Protein AF-A0A182Y5R6-F1 (afdb_monomer)

Sequence (217 aa):
LKDVKHRPNLHISTRSWATEILFKEDNKEATGVRFTKNKRYHTVRARREVILSAGAFETPKLLMNSGIGPAADLKRHGIRVRQDLPVGQRVYEHGGLFGPIFIIRNGTPRERNLLSLEQVLTVDEILRFRNGTGPLTSNSIESLLYVKSPYAADPDPGMPDVEVMQSFTSMSFDSSIATRLAYRLPDSLVREYFDPLIGVLTGSNHHHRERALKLVK

Mean predicted aligned error: 9.71 Å

pLDDT: mean 84.84, std 15.94, range [30.36, 98.38]

Structure (mmCIF, N/CA/C/O backbone):
data_AF-A0A182Y5R6-F1
#
_entry.id   AF-A0A182Y5R6-F1
#
loop_
_atom_site.group_PDB
_atom_site.id
_atom_site.type_symbol
_atom_site.label_atom_id
_atom_site.label_alt_id
_atom_site.label_comp_id
_atom_site.label_asym_id
_atom_site.label_entity_id
_atom_site.label_seq_id
_atom_site.pdbx_PDB_ins_code
_atom_site.Cartn_x
_atom_site.Cartn_y
_atom_site.Cartn_z
_atom_site.occupancy
_atom_site.B_iso_or_equiv
_atom_site.auth_seq_id
_atom_site.auth_comp_id
_atom_site.auth_asym_id
_atom_site.auth_atom_id
_atom_site.pdbx_PDB_model_num
ATOM 1 N N . LEU A 1 1 ? 3.608 16.385 6.391 1.00 87.62 1 LEU A N 1
ATOM 2 C CA . LEU A 1 1 ? 3.684 16.410 7.880 1.00 87.62 1 LEU A CA 1
ATOM 3 C C . LEU A 1 1 ? 4.804 17.300 8.433 1.00 87.62 1 LEU A C 1
ATOM 5 O O . LEU A 1 1 ? 4.588 17.889 9.487 1.00 87.62 1 LEU A O 1
ATOM 9 N N . LYS A 1 2 ? 5.972 17.416 7.769 1.00 91.94 2 LYS A N 1
ATOM 10 C CA . LYS A 1 2 ? 7.124 18.222 8.236 1.00 91.94 2 LYS A CA 1
ATOM 11 C C . LYS A 1 2 ? 6.733 19.643 8.660 1.00 91.94 2 LYS A C 1
ATOM 13 O O . LYS A 1 2 ? 7.142 20.072 9.735 1.00 91.94 2 LYS A O 1
ATOM 18 N N . ASP A 1 3 ? 5.881 20.292 7.877 1.00 95.38 3 ASP A N 1
ATOM 19 C CA . ASP A 1 3 ? 5.533 21.702 8.080 1.00 95.38 3 ASP A CA 1
ATOM 20 C C . ASP A 1 3 ? 4.459 21.916 9.148 1.00 95.38 3 ASP A C 1
ATOM 22 O O . ASP A 1 3 ? 4.295 23.024 9.629 1.00 95.38 3 ASP A O 1
ATOM 26 N N . VAL A 1 4 ? 3.746 20.865 9.572 1.00 96.31 4 VAL A N 1
ATOM 27 C CA . VAL A 1 4 ? 2.621 20.964 10.526 1.00 96.31 4 VAL A CA 1
ATOM 28 C C . VAL A 1 4 ? 2.862 20.229 11.845 1.00 96.31 4 VAL A C 1
ATOM 30 O O . VAL A 1 4 ? 2.044 20.323 12.756 1.00 96.31 4 VAL A O 1
ATOM 33 N N . LYS A 1 5 ? 3.990 19.520 11.989 1.00 95.06 5 LYS A N 1
ATOM 34 C CA . LYS A 1 5 ? 4.315 18.706 13.179 1.00 95.06 5 LYS A CA 1
ATOM 35 C C . LYS A 1 5 ? 4.430 19.498 14.489 1.00 95.06 5 LYS A C 1
ATOM 37 O O . LYS A 1 5 ? 4.471 18.894 15.550 1.00 95.06 5 LYS A O 1
ATOM 42 N N . HIS A 1 6 ? 4.560 20.822 14.405 1.00 95.38 6 HIS A N 1
ATOM 43 C CA . HIS A 1 6 ? 4.722 21.719 15.550 1.00 95.38 6 HIS A CA 1
ATOM 44 C C . HIS A 1 6 ? 3.385 22.127 16.186 1.00 95.38 6 HIS A C 1
ATOM 46 O O . HIS A 1 6 ? 3.378 22.754 17.242 1.00 95.38 6 HIS A O 1
ATOM 52 N N . ARG A 1 7 ? 2.249 21.815 15.545 1.00 98.06 7 ARG A N 1
ATOM 53 C CA . ARG A 1 7 ? 0.928 22.164 16.070 1.00 98.06 7 ARG A CA 1
ATOM 54 C C . ARG A 1 7 ? 0.667 21.412 17.385 1.00 98.06 7 ARG A C 1
ATOM 56 O O . ARG A 1 7 ? 0.788 20.188 17.398 1.00 98.06 7 ARG A O 1
ATOM 63 N N . PRO A 1 8 ? 0.254 22.095 18.469 1.00 97.62 8 PRO A N 1
ATOM 64 C CA . PRO A 1 8 ? 0.134 21.482 19.797 1.00 97.62 8 PRO A CA 1
ATOM 65 C C . PRO A 1 8 ? -0.977 20.428 19.894 1.00 97.62 8 PRO A C 1
ATOM 67 O O . PRO A 1 8 ? -0.969 19.607 20.801 1.00 97.62 8 PRO A O 1
ATOM 70 N N . ASN A 1 9 ? -1.930 20.432 18.962 1.00 97.38 9 ASN A N 1
ATOM 71 C CA . ASN A 1 9 ? -3.017 19.458 18.877 1.00 97.38 9 ASN A CA 1
ATOM 72 C C . ASN A 1 9 ? -2.690 18.242 17.989 1.00 97.38 9 ASN A C 1
ATOM 74 O O . ASN A 1 9 ? -3.570 17.410 17.764 1.00 97.38 9 ASN A O 1
ATOM 78 N N . LEU A 1 10 ? -1.462 18.130 17.467 1.00 97.50 10 LEU A N 1
ATOM 79 C CA . LEU A 1 10 ? -1.018 17.012 16.638 1.00 97.50 10 LEU A CA 1
ATOM 80 C C . LEU A 1 10 ? 0.117 16.254 17.328 1.00 97.50 10 LEU A C 1
ATOM 82 O O . LEU A 1 10 ? 1.236 16.743 17.450 1.00 97.50 10 LEU A O 1
ATOM 86 N N . HIS A 1 11 ? -0.154 15.006 17.698 1.00 96.56 11 HIS A N 1
ATOM 87 C CA . HIS A 1 11 ? 0.847 14.110 18.267 1.00 96.56 11 HIS A CA 1
ATOM 88 C C . HIS A 1 11 ? 1.195 13.019 17.255 1.00 96.56 11 HIS A C 1
ATOM 90 O O . HIS A 1 11 ? 0.325 12.270 16.818 1.00 96.56 11 HIS A O 1
ATOM 96 N N . ILE A 1 12 ? 2.475 12.909 16.894 1.00 96.50 12 ILE A N 1
ATOM 97 C CA . ILE A 1 12 ? 2.972 11.891 15.961 1.00 96.50 12 ILE A CA 1
ATOM 98 C C . ILE A 1 12 ? 3.847 10.909 16.737 1.00 96.50 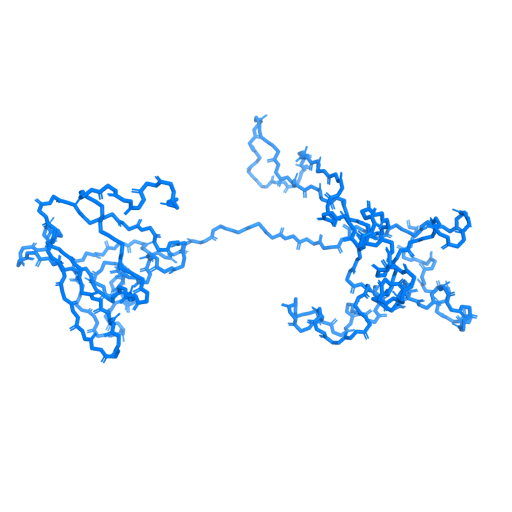12 ILE A C 1
ATOM 100 O O . ILE A 1 12 ? 4.926 11.268 17.208 1.00 96.50 12 ILE A O 1
ATOM 104 N N . SER A 1 13 ? 3.410 9.653 16.840 1.00 96.12 13 SER A N 1
ATOM 105 C CA . SER A 1 13 ? 4.215 8.580 17.431 1.00 96.12 13 SER A CA 1
ATOM 106 C C . SER A 1 13 ? 4.737 7.650 16.341 1.00 96.12 13 SER A C 1
ATOM 108 O O . SER A 1 13 ? 4.001 6.836 15.794 1.00 96.12 13 SER A O 1
ATOM 110 N N . THR A 1 14 ? 6.028 7.752 16.030 1.00 96.56 14 THR A N 1
ATOM 111 C CA . THR A 1 14 ? 6.699 6.838 15.096 1.00 96.56 14 THR A CA 1
ATOM 112 C C . THR A 1 14 ? 7.061 5.515 15.775 1.00 96.56 14 THR A C 1
ATOM 114 O O . THR A 1 14 ? 7.005 5.395 17.007 1.00 96.56 14 THR A O 1
ATOM 117 N N . ARG A 1 15 ? 7.415 4.499 14.969 1.00 97.00 15 ARG A N 1
ATOM 118 C CA . ARG A 1 15 ? 7.790 3.148 15.445 1.00 97.00 15 ARG A CA 1
ATOM 119 C C . ARG A 1 15 ? 6.745 2.560 16.405 1.00 97.00 15 ARG A C 1
ATOM 121 O O . ARG A 1 15 ? 7.081 1.970 17.428 1.00 97.00 15 ARG A O 1
ATOM 128 N N . SER A 1 16 ? 5.479 2.830 16.100 1.00 97.94 16 SER A N 1
ATOM 129 C CA . SER A 1 16 ? 4.314 2.479 16.905 1.00 97.94 16 SER A CA 1
ATOM 130 C C . SER A 1 16 ? 3.391 1.650 16.029 1.00 97.94 16 SER A C 1
ATOM 132 O O . SER A 1 16 ? 2.722 2.194 15.156 1.00 97.94 16 SER A O 1
ATOM 134 N N . TRP A 1 17 ? 3.425 0.334 16.200 1.00 97.75 17 TRP A N 1
ATOM 135 C CA . TRP A 1 17 ? 2.701 -0.591 15.335 1.00 97.75 17 TRP A CA 1
ATOM 136 C C . TRP A 1 17 ? 1.337 -0.908 15.937 1.00 97.75 17 TRP A C 1
ATOM 138 O O . TRP A 1 17 ? 1.275 -1.566 16.975 1.00 97.75 17 TRP A O 1
ATOM 148 N N . ALA A 1 18 ? 0.253 -0.433 15.325 1.00 98.12 18 ALA A N 1
ATOM 149 C CA . ALA A 1 18 ? -1.103 -0.744 15.772 1.00 98.12 18 ALA A CA 1
ATOM 150 C C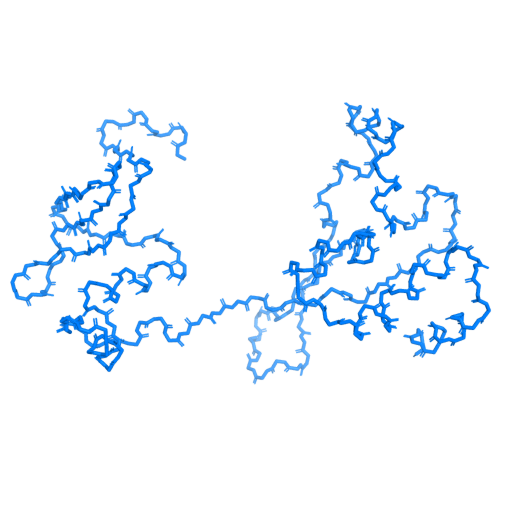 . ALA A 1 18 ? -1.380 -2.249 15.640 1.00 98.12 18 ALA A C 1
ATOM 152 O O . ALA A 1 18 ? -1.118 -2.843 14.596 1.00 98.12 18 ALA A O 1
ATOM 153 N N . THR A 1 19 ? -1.885 -2.872 16.704 1.00 97.38 19 THR A N 1
ATOM 154 C CA . THR A 1 19 ? -2.136 -4.321 16.749 1.00 97.38 19 THR A CA 1
ATOM 155 C C . THR A 1 19 ? -3.602 -4.676 16.948 1.00 97.38 19 THR A C 1
ATOM 157 O O . THR A 1 19 ? -4.001 -5.758 16.531 1.00 97.38 19 THR A O 1
ATOM 160 N N . GLU A 1 20 ? -4.398 -3.799 17.563 1.00 97.31 20 GLU A N 1
ATOM 161 C CA . GLU A 1 20 ? -5.829 -4.025 17.796 1.00 97.31 20 GLU A CA 1
ATOM 162 C C . GLU A 1 20 ? -6.578 -2.697 17.980 1.00 97.31 20 GLU A C 1
ATOM 164 O O . GLU A 1 20 ? -6.077 -1.772 18.625 1.00 97.31 20 GLU A O 1
ATOM 169 N N . ILE A 1 21 ? -7.800 -2.623 17.461 1.00 98.19 21 ILE A N 1
ATOM 170 C CA . ILE A 1 21 ? -8.783 -1.576 17.741 1.00 98.19 21 ILE A CA 1
ATOM 171 C C . ILE A 1 21 ? -9.591 -1.995 18.968 1.00 98.19 21 ILE A C 1
ATOM 173 O O . ILE A 1 21 ? -10.120 -3.103 19.045 1.00 98.19 21 ILE A O 1
ATOM 177 N N . LEU A 1 22 ? -9.698 -1.094 19.936 1.00 97.38 22 LEU A N 1
ATOM 178 C CA . LEU A 1 22 ? -10.414 -1.337 21.181 1.00 97.38 22 LEU A CA 1
ATOM 179 C C . LEU A 1 22 ? -11.870 -0.910 21.034 1.00 97.38 22 LEU A C 1
ATOM 181 O O . LEU A 1 22 ? -12.139 0.155 20.487 1.00 97.38 22 LEU A O 1
ATOM 185 N N . PHE A 1 23 ? -12.796 -1.681 21.597 1.00 97.00 23 PHE A N 1
ATOM 186 C CA . PHE A 1 23 ? -14.235 -1.417 21.528 1.00 97.00 23 PHE A CA 1
ATOM 187 C C . PHE A 1 23 ? -14.865 -1.365 22.920 1.00 97.00 23 PHE A C 1
ATOM 189 O O . PHE A 1 23 ? -14.313 -1.926 23.871 1.00 97.00 23 PHE A O 1
ATOM 196 N N . LYS A 1 24 ? -16.027 -0.712 23.031 1.00 94.19 24 LYS A N 1
ATOM 197 C CA . LYS A 1 24 ? -16.935 -0.903 24.172 1.00 94.19 24 LYS A CA 1
ATOM 198 C C . LYS A 1 24 ? -17.446 -2.348 24.219 1.00 94.19 24 LYS A C 1
ATOM 200 O O . LYS A 1 24 ? -17.331 -3.095 23.247 1.00 94.19 24 LYS A O 1
ATOM 205 N N . GLU A 1 25 ? -18.003 -2.745 25.360 1.00 88.94 25 GLU A N 1
ATOM 206 C CA . GLU A 1 25 ? -18.492 -4.114 25.586 1.00 88.94 25 GLU A CA 1
ATOM 207 C C . GLU A 1 25 ? -19.593 -4.533 24.603 1.00 88.94 25 GLU A C 1
ATOM 209 O O . GLU A 1 25 ? -19.657 -5.697 24.206 1.00 88.94 25 GLU A O 1
ATOM 214 N N . ASP A 1 26 ? -20.403 -3.574 24.151 1.00 89.81 26 ASP A N 1
ATOM 215 C CA . ASP A 1 26 ? -21.464 -3.768 23.159 1.00 89.81 26 ASP A CA 1
ATOM 216 C C . ASP A 1 26 ? -20.953 -3.919 21.712 1.00 89.81 26 ASP A C 1
ATOM 218 O O . ASP A 1 26 ? -21.748 -4.180 20.812 1.00 89.81 26 ASP A O 1
ATOM 222 N N . ASN A 1 27 ? -19.640 -3.782 21.483 1.00 86.44 27 ASN A N 1
ATOM 223 C CA . ASN A 1 27 ? -18.959 -3.816 20.182 1.00 86.44 27 ASN A CA 1
ATOM 224 C C . ASN A 1 27 ? -19.382 -2.738 19.174 1.00 86.44 27 ASN A C 1
ATOM 226 O O . ASN A 1 27 ? -18.962 -2.808 18.020 1.00 86.44 27 ASN A O 1
ATOM 230 N N . LYS A 1 28 ? -20.174 -1.737 19.570 1.00 86.81 28 LYS A N 1
ATOM 231 C CA . LYS A 1 28 ? -20.714 -0.744 18.624 1.00 86.81 28 LYS A CA 1
ATOM 232 C C . LYS A 1 28 ? -19.815 0.470 18.431 1.00 86.81 28 LYS A C 1
ATOM 234 O O . LYS A 1 28 ? -19.936 1.164 17.428 1.00 86.81 28 LYS A O 1
ATOM 239 N N . GLU A 1 29 ? -18.911 0.725 19.373 1.00 94.88 29 GLU A N 1
ATOM 240 C CA . GLU A 1 29 ? -18.097 1.939 19.387 1.00 94.88 29 GLU A CA 1
ATOM 241 C C . GLU A 1 29 ? -16.616 1.622 19.600 1.00 94.88 29 GLU A C 1
ATOM 243 O O . GLU A 1 29 ? -16.237 0.980 20.587 1.00 94.88 29 GLU A O 1
ATOM 248 N N . ALA A 1 30 ? -15.771 2.102 18.684 1.00 97.12 30 ALA A N 1
ATOM 249 C CA . ALA A 1 30 ? -14.323 2.064 18.836 1.00 97.12 30 ALA A CA 1
ATOM 250 C C . ALA A 1 30 ? -13.875 3.119 19.860 1.00 97.12 30 ALA A C 1
ATOM 252 O O . ALA A 1 30 ? -14.189 4.298 19.743 1.00 97.12 30 ALA A O 1
ATOM 253 N N . THR A 1 31 ? -13.099 2.705 20.858 1.00 97.75 31 THR A N 1
ATOM 254 C CA . THR A 1 31 ? -12.676 3.547 21.992 1.00 97.75 31 THR A CA 1
ATOM 255 C C . THR A 1 31 ? -11.188 3.864 21.992 1.00 97.75 31 THR A C 1
ATOM 257 O O . THR A 1 31 ? -10.708 4.591 22.864 1.00 97.75 31 THR A O 1
ATOM 260 N N . GLY A 1 32 ? -10.423 3.308 21.055 1.00 98.12 32 GLY A N 1
ATOM 261 C CA . GLY A 1 32 ? -8.982 3.492 21.011 1.00 98.12 32 GLY A CA 1
ATOM 262 C C . GLY A 1 32 ? -8.257 2.424 20.214 1.00 98.12 32 GLY A C 1
ATOM 263 O O . GLY A 1 32 ? -8.864 1.617 19.515 1.00 98.12 32 GLY A O 1
ATOM 264 N N . VAL A 1 33 ? -6.936 2.421 20.349 1.00 98.38 33 VAL A N 1
ATOM 265 C CA . VAL A 1 33 ? -6.040 1.491 19.662 1.00 98.38 33 VAL A CA 1
ATOM 266 C C . VAL A 1 33 ? -4.981 1.005 20.641 1.00 98.38 33 VAL A C 1
ATOM 268 O O . VAL A 1 33 ? -4.394 1.791 21.393 1.00 98.38 33 VAL A O 1
ATOM 271 N N . ARG A 1 34 ? -4.712 -0.297 20.605 1.00 98.25 34 ARG A N 1
ATOM 272 C CA . ARG A 1 34 ? -3.529 -0.907 21.203 1.00 98.25 34 ARG A CA 1
ATOM 273 C C . ARG A 1 34 ? -2.430 -0.985 20.150 1.00 98.25 34 ARG A C 1
ATOM 275 O O . ARG A 1 34 ? -2.675 -1.381 19.011 1.00 98.25 34 ARG A O 1
ATOM 282 N N . PHE A 1 35 ? -1.217 -0.604 20.523 1.00 98.25 35 PHE A N 1
ATOM 283 C CA . PHE A 1 35 ? -0.057 -0.622 19.639 1.00 98.25 35 PHE A CA 1
ATOM 284 C C . PHE A 1 35 ? 1.189 -1.108 20.372 1.00 98.25 35 PHE A C 1
ATOM 286 O O . PHE A 1 35 ? 1.275 -1.032 21.597 1.00 98.25 35 PHE A O 1
ATOM 293 N N . THR A 1 36 ? 2.180 -1.591 19.629 1.00 98.12 36 THR A N 1
ATOM 294 C CA . THR A 1 36 ? 3.490 -1.938 20.180 1.00 98.12 36 THR A CA 1
ATOM 295 C C . THR A 1 36 ? 4.502 -0.835 19.912 1.00 98.12 36 THR A C 1
ATOM 297 O O . THR A 1 36 ? 4.562 -0.267 18.821 1.00 98.12 36 THR A O 1
ATOM 300 N N . LYS A 1 37 ? 5.314 -0.522 20.922 1.00 97.81 37 LYS A N 1
ATOM 301 C CA . LYS A 1 37 ? 6.453 0.394 20.823 1.00 97.81 37 LYS A CA 1
ATOM 302 C C . LYS A 1 37 ? 7.534 -0.066 21.784 1.00 97.81 37 LYS A C 1
ATOM 304 O O . LYS A 1 37 ? 7.252 -0.338 22.951 1.00 97.81 37 LYS A O 1
ATOM 309 N N . ASN A 1 38 ? 8.767 -0.175 21.290 1.00 96.19 38 ASN A N 1
ATOM 310 C CA . ASN A 1 38 ? 9.903 -0.709 22.050 1.00 96.19 38 ASN A CA 1
ATOM 311 C C . ASN A 1 38 ? 9.598 -2.088 22.669 1.00 96.19 38 ASN A C 1
ATOM 313 O O . ASN A 1 38 ? 9.873 -2.322 23.843 1.00 96.19 38 ASN A O 1
ATOM 317 N N . LYS A 1 39 ? 8.981 -2.983 21.879 1.00 95.00 39 LYS A N 1
ATOM 318 C CA . LYS A 1 39 ? 8.578 -4.346 22.283 1.00 95.00 39 LYS A CA 1
ATOM 319 C C . LYS A 1 39 ? 7.592 -4.411 23.464 1.00 95.00 39 LYS A C 1
ATOM 321 O O . LYS A 1 39 ? 7.436 -5.463 24.072 1.00 95.00 39 LYS A O 1
ATOM 326 N N . ARG A 1 40 ? 6.916 -3.306 23.793 1.00 97.44 40 ARG A N 1
ATOM 327 C CA . ARG A 1 40 ? 5.876 -3.242 24.830 1.00 97.44 40 ARG A CA 1
ATOM 328 C C . ARG A 1 40 ? 4.553 -2.807 24.222 1.00 97.44 40 ARG A C 1
ATOM 330 O O . ARG A 1 40 ? 4.550 -2.019 23.276 1.00 97.44 40 ARG A O 1
ATOM 337 N N . TYR A 1 41 ? 3.454 -3.307 24.774 1.00 97.94 41 TYR A N 1
ATOM 338 C CA . TYR A 1 41 ? 2.113 -2.861 24.413 1.00 97.94 41 TYR A CA 1
ATOM 339 C C . TYR A 1 41 ? 1.770 -1.551 25.116 1.00 97.94 41 TYR A C 1
ATOM 341 O O . TYR A 1 41 ? 2.051 -1.372 26.299 1.00 97.94 41 TYR A O 1
ATOM 349 N N . HIS A 1 42 ? 1.130 -0.661 24.371 1.00 98.19 42 HIS A N 1
ATOM 350 C CA . HIS A 1 42 ? 0.607 0.621 24.819 1.00 98.19 42 HIS A CA 1
ATOM 351 C C . HIS A 1 42 ? -0.815 0.775 24.301 1.00 98.19 42 HIS A C 1
ATOM 353 O O . HIS A 1 42 ? -1.181 0.190 23.281 1.00 98.19 42 HIS A O 1
ATOM 359 N N . THR A 1 43 ? -1.599 1.599 24.982 1.00 98.12 43 THR A N 1
ATOM 360 C CA . THR A 1 43 ? -2.983 1.884 24.608 1.00 98.12 43 THR A CA 1
ATOM 361 C C . THR A 1 43 ? -3.184 3.384 24.525 1.00 98.12 43 THR A C 1
ATOM 363 O O . THR A 1 43 ? -2.796 4.113 25.435 1.00 98.12 43 THR A O 1
ATOM 366 N N . VAL A 1 44 ? -3.836 3.839 23.458 1.00 97.88 44 VAL A N 1
ATOM 367 C CA . VAL A 1 44 ? -4.350 5.205 23.340 1.00 97.88 44 VAL A CA 1
ATOM 368 C C . VAL A 1 44 ? -5.866 5.155 23.210 1.00 97.88 44 VAL A C 1
ATOM 370 O O . VAL A 1 44 ? -6.400 4.323 22.478 1.00 97.88 44 VAL A O 1
ATOM 373 N N . ARG A 1 45 ? -6.569 6.025 23.939 1.00 98.06 45 ARG A N 1
ATOM 374 C CA . ARG A 1 45 ? -8.028 6.157 23.856 1.00 98.06 45 ARG A CA 1
ATOM 375 C C . ARG A 1 45 ? -8.402 7.266 22.880 1.00 98.06 45 ARG A C 1
ATOM 377 O O . ARG A 1 45 ? -7.773 8.322 22.867 1.00 98.06 45 ARG A O 1
ATOM 384 N N . ALA A 1 46 ? -9.440 7.026 22.092 1.00 97.69 46 ALA A N 1
ATOM 385 C CA . ALA A 1 46 ? -10.035 8.003 21.195 1.00 97.69 46 ALA A CA 1
ATOM 386 C C . ALA A 1 46 ? -11.334 8.530 21.815 1.00 97.69 46 ALA A C 1
ATOM 388 O O . ALA A 1 46 ? -12.155 7.754 22.291 1.00 97.69 46 ALA A O 1
ATOM 389 N N . ARG A 1 47 ? -11.521 9.856 21.816 1.00 96.25 47 ARG A N 1
ATOM 390 C CA . ARG A 1 47 ? -12.758 10.489 22.316 1.00 96.25 47 ARG A CA 1
ATOM 391 C C . ARG A 1 47 ? -13.881 10.540 21.281 1.00 96.25 47 ARG A C 1
ATOM 393 O O . ARG A 1 47 ? -15.000 10.880 21.640 1.00 96.25 47 ARG A O 1
ATOM 400 N N . ARG A 1 48 ? -13.551 10.342 20.005 1.00 96.56 48 ARG A N 1
ATOM 401 C CA . ARG A 1 48 ? -14.476 10.482 18.877 1.00 96.56 48 ARG A CA 1
ATOM 402 C C . ARG A 1 48 ? -14.357 9.268 17.973 1.00 96.56 48 ARG A C 1
ATOM 404 O O . ARG A 1 48 ? -15.198 8.388 18.032 1.00 96.56 48 ARG A O 1
ATOM 411 N N . GLU A 1 49 ? -13.280 9.202 17.199 1.00 97.38 49 GLU A N 1
ATOM 412 C CA . GLU A 1 49 ? -13.148 8.222 16.126 1.00 97.38 49 GLU A CA 1
ATOM 413 C C . GLU A 1 49 ? -11.743 7.626 16.073 1.00 97.38 49 GLU A C 1
ATOM 415 O O . GLU A 1 49 ? -10.759 8.241 16.497 1.00 97.38 49 GLU A O 1
ATOM 420 N N . VAL A 1 50 ? -11.666 6.422 15.510 1.00 98.00 50 VAL A N 1
ATOM 421 C CA . VAL A 1 50 ? -10.426 5.766 15.098 1.00 98.00 50 VAL A CA 1
ATOM 422 C C . VAL A 1 50 ? -10.440 5.698 13.575 1.00 98.00 50 VAL A C 1
ATOM 424 O O . VAL A 1 50 ? -11.239 4.968 12.996 1.00 98.00 50 VAL A O 1
ATOM 427 N N . ILE A 1 51 ? -9.554 6.455 12.930 1.00 98.06 51 ILE A N 1
ATOM 428 C CA . ILE A 1 51 ? -9.437 6.495 11.469 1.00 98.06 51 ILE A CA 1
ATOM 429 C C . ILE A 1 51 ? -8.318 5.544 11.049 1.00 98.06 51 ILE A C 1
ATOM 431 O O . ILE A 1 51 ? -7.169 5.702 11.467 1.00 98.06 51 ILE A O 1
ATOM 435 N N . LEU A 1 52 ? -8.650 4.546 10.230 1.00 98.06 52 LEU A N 1
ATOM 436 C CA . LEU A 1 52 ? -7.672 3.591 9.718 1.00 98.06 52 LEU A CA 1
ATOM 437 C C . LEU A 1 52 ? -7.054 4.110 8.423 1.00 98.06 52 LEU A C 1
ATOM 439 O O . LEU A 1 52 ? -7.743 4.416 7.454 1.00 98.06 52 LEU A O 1
ATOM 443 N N . SER A 1 53 ? -5.728 4.185 8.402 1.00 97.88 53 SER A N 1
ATOM 444 C CA . SER A 1 53 ? -4.953 4.620 7.234 1.00 97.88 53 SER A CA 1
ATOM 445 C C . SER A 1 53 ? -3.667 3.804 7.108 1.00 97.88 53 SER A C 1
ATOM 447 O O . SER A 1 53 ? -2.603 4.339 6.818 1.00 97.88 53 SER A O 1
ATOM 449 N N . ALA A 1 54 ? -3.752 2.498 7.380 1.00 97.12 54 ALA A N 1
ATOM 450 C CA . ALA A 1 54 ? -2.601 1.597 7.353 1.00 97.12 54 ALA A CA 1
ATOM 451 C C . ALA A 1 54 ? -2.263 1.088 5.933 1.00 97.12 54 ALA A C 1
ATOM 453 O O . ALA A 1 54 ? -1.251 0.423 5.743 1.00 97.12 54 ALA A O 1
ATOM 454 N N . GLY A 1 55 ? -3.075 1.429 4.927 1.00 96.56 55 GLY A N 1
ATOM 455 C CA . GLY A 1 55 ? -2.925 0.975 3.541 1.00 96.56 55 GLY A CA 1
ATOM 456 C C . GLY A 1 55 ? -3.760 -0.269 3.221 1.00 96.56 55 GLY A C 1
ATOM 457 O O . GLY A 1 55 ? -4.394 -0.850 4.104 1.00 96.56 55 GLY A O 1
ATOM 458 N N . ALA A 1 56 ? -3.771 -0.668 1.944 1.00 95.94 56 ALA A N 1
ATOM 459 C CA . ALA A 1 56 ? -4.666 -1.702 1.412 1.00 95.94 56 ALA A CA 1
ATOM 460 C C . ALA A 1 56 ? -4.472 -3.094 2.044 1.00 95.94 56 ALA A C 1
ATOM 462 O O . ALA A 1 56 ? -5.433 -3.847 2.152 1.00 95.94 56 ALA A O 1
ATOM 463 N N . PHE A 1 57 ? -3.263 -3.416 2.514 1.00 94.81 57 PHE A N 1
ATOM 464 C CA . PHE A 1 57 ? -2.957 -4.711 3.137 1.00 94.81 57 PHE A CA 1
ATOM 465 C C . PHE A 1 57 ? -3.079 -4.697 4.665 1.00 94.81 57 PHE A C 1
ATOM 467 O O . PHE A 1 57 ? -3.607 -5.627 5.273 1.00 94.81 57 PHE A O 1
ATOM 474 N N . GLU A 1 58 ? -2.610 -3.633 5.314 1.00 97.06 58 GLU A N 1
ATOM 475 C CA . GLU A 1 58 ? -2.525 -3.591 6.776 1.00 97.06 58 GLU A CA 1
ATOM 476 C C . GLU A 1 58 ? -3.844 -3.176 7.439 1.00 97.06 58 GLU A C 1
ATOM 478 O O . GLU A 1 58 ? -4.152 -3.660 8.528 1.00 97.06 58 GLU A O 1
ATOM 483 N N . THR A 1 59 ? -4.663 -2.341 6.788 1.00 98.25 59 THR A N 1
ATOM 484 C CA . THR A 1 59 ? -6.000 -1.983 7.290 1.00 98.25 59 THR A CA 1
ATOM 485 C C . THR A 1 59 ? -6.911 -3.208 7.457 1.00 98.25 59 THR A C 1
ATOM 487 O O . THR A 1 59 ? -7.420 -3.395 8.567 1.00 98.25 59 THR A O 1
ATOM 490 N N . PRO A 1 60 ? -7.122 -4.075 6.439 1.00 97.56 60 PRO A N 1
ATOM 491 C CA . PRO A 1 60 ? -7.960 -5.259 6.618 1.00 97.56 60 PRO A CA 1
ATOM 492 C C . PRO A 1 60 ? -7.374 -6.230 7.646 1.00 97.56 60 PRO A C 1
ATOM 494 O O . PRO A 1 60 ? -8.124 -6.795 8.437 1.00 97.56 60 PRO A O 1
ATOM 497 N N . LYS A 1 61 ? -6.043 -6.370 7.719 1.00 97.19 61 LYS A N 1
ATOM 498 C CA . LYS A 1 61 ? -5.395 -7.181 8.760 1.00 97.19 61 LYS A CA 1
ATOM 499 C C . LYS A 1 61 ? -5.694 -6.660 10.167 1.00 97.19 61 LYS A C 1
ATOM 501 O O . LYS A 1 61 ? -6.034 -7.444 11.048 1.00 97.19 61 LYS A O 1
ATOM 506 N N . LEU A 1 62 ? -5.582 -5.350 10.393 1.00 98.25 62 LEU A N 1
ATOM 507 C CA . LEU A 1 62 ? -5.873 -4.742 11.692 1.00 98.25 62 LEU A CA 1
ATOM 508 C C . LEU A 1 62 ? -7.351 -4.900 12.077 1.00 98.25 62 LEU A C 1
ATOM 510 O O . LEU A 1 62 ? -7.642 -5.216 13.229 1.00 98.25 62 LEU A O 1
ATOM 514 N N . LEU A 1 63 ? -8.275 -4.732 11.126 1.00 98.06 63 LEU A N 1
ATOM 515 C CA . LEU A 1 63 ? -9.701 -5.001 11.336 1.00 98.06 63 LEU A CA 1
ATOM 516 C C . LEU A 1 63 ? -9.939 -6.459 11.746 1.00 98.06 63 LEU A C 1
ATOM 518 O O . LEU A 1 63 ? -10.569 -6.700 12.778 1.00 98.06 63 LEU A O 1
ATOM 522 N N . MET A 1 64 ? -9.360 -7.416 11.013 1.00 97.75 64 MET A N 1
ATOM 523 C CA . MET A 1 64 ? -9.500 -8.843 11.312 1.00 97.75 64 MET A CA 1
ATOM 524 C C . MET A 1 64 ? -8.911 -9.201 12.678 1.00 97.75 64 MET A C 1
ATOM 526 O O . MET A 1 64 ? -9.590 -9.834 13.481 1.00 97.75 64 MET A O 1
ATOM 530 N N . ASN A 1 65 ? -7.714 -8.709 13.009 1.00 97.19 65 ASN A N 1
ATOM 531 C CA . ASN A 1 65 ? -7.115 -8.878 14.340 1.00 97.19 65 ASN A CA 1
ATOM 532 C C . ASN A 1 65 ? -7.971 -8.278 15.467 1.00 97.19 65 ASN A C 1
ATOM 534 O O . ASN A 1 65 ? -7.855 -8.693 16.617 1.00 97.19 65 ASN A O 1
ATOM 538 N N . SER A 1 66 ? -8.832 -7.315 15.139 1.00 97.62 66 SER A N 1
ATOM 539 C CA . SER A 1 66 ? -9.764 -6.683 16.076 1.00 97.62 66 SER A CA 1
ATOM 540 C C . SER A 1 66 ? -11.142 -7.360 16.106 1.00 97.62 66 SER A C 1
ATOM 542 O O . SER A 1 66 ? -12.032 -6.903 16.824 1.00 97.62 66 SER A O 1
ATOM 544 N N . GLY A 1 67 ? -11.326 -8.451 15.354 1.00 97.06 67 GLY A N 1
ATOM 545 C CA . GLY A 1 67 ? -12.564 -9.226 15.288 1.00 97.06 67 GLY A CA 1
ATOM 546 C C . GLY A 1 67 ? -13.572 -8.754 14.237 1.00 97.06 67 GLY A C 1
ATOM 547 O O . GLY A 1 67 ? -14.740 -9.129 14.326 1.00 97.06 67 GLY A O 1
ATOM 548 N N . ILE A 1 68 ? -13.156 -7.935 13.266 1.00 97.69 68 ILE A N 1
ATOM 549 C CA . ILE A 1 68 ? -13.999 -7.449 12.163 1.00 97.69 68 ILE A CA 1
ATOM 550 C C . ILE A 1 68 ? -13.499 -8.044 10.845 1.00 97.69 68 ILE A C 1
ATOM 552 O O . ILE A 1 68 ? -12.441 -7.664 10.346 1.00 97.69 68 ILE A O 1
ATOM 556 N N . GLY A 1 69 ? -14.258 -8.970 10.268 1.00 98.00 69 GLY A N 1
ATOM 557 C CA . GLY A 1 69 ? -13.884 -9.677 9.044 1.00 98.00 69 GLY A CA 1
ATOM 558 C C . GLY A 1 69 ? -14.640 -10.992 8.873 1.00 98.00 69 GLY A C 1
ATOM 559 O O . GLY A 1 69 ? -15.548 -11.254 9.662 1.00 98.00 69 GLY A O 1
ATOM 560 N N . PRO A 1 70 ? -14.288 -11.818 7.872 1.00 98.25 70 PRO A N 1
ATOM 561 C CA . PRO A 1 70 ? -15.049 -13.024 7.568 1.00 98.25 70 PRO A CA 1
ATOM 562 C C . PRO A 1 70 ? -15.060 -13.981 8.763 1.00 98.25 70 PRO A C 1
ATOM 564 O O . PRO A 1 70 ? -14.006 -14.427 9.226 1.00 98.25 70 PRO A O 1
ATOM 567 N N . ALA A 1 71 ? -16.242 -14.325 9.276 1.00 98.25 71 ALA A N 1
ATOM 568 C CA . ALA A 1 71 ? -16.368 -15.070 10.529 1.00 98.25 71 ALA A CA 1
ATOM 569 C C . ALA A 1 71 ? -15.630 -16.420 10.515 1.00 98.25 71 ALA A C 1
ATOM 571 O O . ALA A 1 71 ? -15.083 -16.829 11.539 1.00 98.25 71 ALA A O 1
ATOM 572 N N . ALA A 1 72 ? -15.595 -17.109 9.371 1.00 97.88 72 ALA A N 1
ATOM 573 C CA . ALA A 1 72 ? -14.860 -18.364 9.216 1.00 97.88 72 ALA A CA 1
ATOM 574 C C . ALA A 1 72 ? -13.340 -18.176 9.374 1.00 97.88 72 ALA A C 1
ATOM 576 O O . ALA A 1 72 ? -12.692 -18.972 10.056 1.00 97.88 72 ALA A O 1
ATOM 577 N N . ASP A 1 73 ? -12.781 -17.104 8.804 1.00 97.31 73 ASP A N 1
ATOM 578 C CA . ASP A 1 73 ? -11.357 -16.773 8.920 1.00 97.31 73 ASP A CA 1
ATOM 579 C C . ASP A 1 73 ? -10.989 -16.384 10.349 1.00 97.31 73 ASP A C 1
ATOM 581 O O . ASP A 1 73 ? -10.010 -16.892 10.897 1.00 97.31 73 ASP A O 1
ATOM 585 N N . LEU A 1 74 ? -11.809 -15.544 10.983 1.00 98.19 74 LEU A N 1
ATOM 586 C CA . LEU A 1 74 ? -11.610 -15.133 12.372 1.00 98.19 74 LEU A CA 1
ATOM 587 C C . LEU A 1 74 ? -11.639 -16.334 13.327 1.00 98.19 74 LEU A C 1
ATOM 589 O O . LEU A 1 74 ? -10.724 -16.505 14.133 1.00 98.19 74 LEU A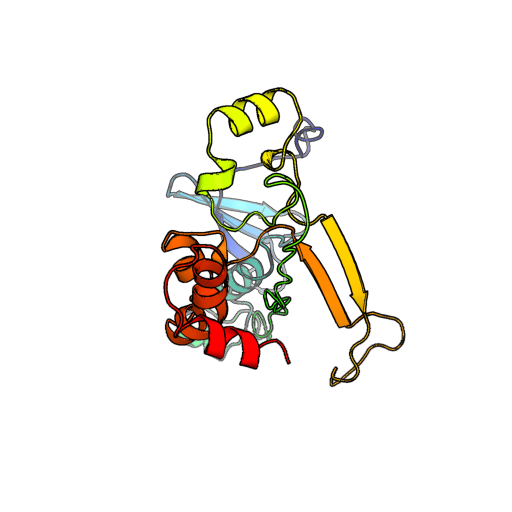 O 1
ATOM 593 N N . LYS A 1 75 ? -12.648 -17.208 13.198 1.00 98.19 75 LYS A N 1
ATOM 594 C CA . LYS A 1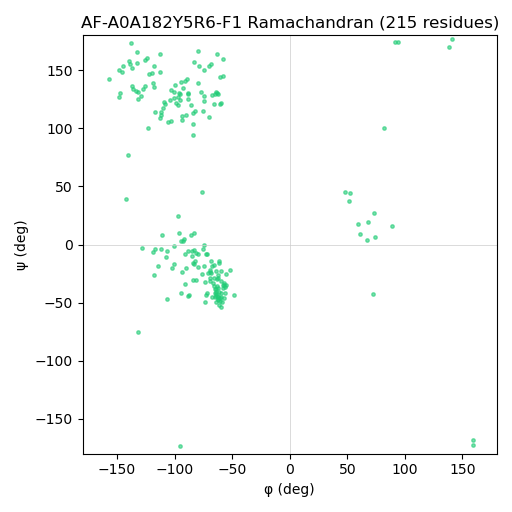 75 ? -12.778 -18.424 14.017 1.00 98.19 75 LYS A CA 1
ATOM 595 C C . LYS A 1 75 ? -11.600 -19.376 13.822 1.00 98.19 75 LYS A C 1
ATOM 597 O O . LYS A 1 75 ? -11.102 -19.908 14.811 1.00 98.19 75 LYS A O 1
ATOM 602 N N . ARG A 1 76 ? -11.123 -19.559 12.583 1.00 97.88 76 ARG A N 1
ATOM 603 C CA . ARG A 1 76 ? -9.954 -20.406 12.277 1.00 97.88 76 ARG A CA 1
ATOM 604 C C . ARG A 1 76 ? -8.700 -19.962 13.036 1.00 97.88 76 ARG A C 1
ATOM 606 O O . ARG A 1 76 ? -7.899 -20.806 13.417 1.00 97.88 76 ARG A O 1
ATOM 613 N N . HIS A 1 77 ? -8.554 -18.661 13.282 1.00 97.12 77 HIS A N 1
ATOM 614 C CA . HIS A 1 77 ? -7.425 -18.078 14.015 1.00 97.12 77 HIS A CA 1
ATOM 615 C C . HIS A 1 77 ? -7.705 -17.836 15.507 1.00 97.12 77 HIS A C 1
ATOM 617 O O . HIS A 1 77 ? -6.915 -17.179 16.179 1.00 97.12 77 HIS A O 1
ATOM 623 N N . GLY A 1 78 ? -8.823 -18.341 16.044 1.00 97.31 78 GLY A N 1
ATOM 624 C CA . GLY A 1 78 ? -9.189 -18.160 17.454 1.00 97.31 78 GLY A CA 1
ATOM 625 C C . GLY A 1 78 ? -9.551 -16.718 17.830 1.00 97.31 78 GLY A C 1
ATOM 626 O O . GLY A 1 78 ? -9.528 -16.360 19.007 1.00 97.31 78 GLY A O 1
ATOM 627 N N . ILE A 1 79 ? -9.883 -15.876 16.848 1.00 97.12 79 ILE A N 1
ATOM 628 C CA . ILE A 1 79 ? -10.262 -14.481 17.064 1.00 97.12 79 ILE A CA 1
ATOM 629 C C . ILE A 1 79 ? -11.769 -14.410 17.311 1.00 97.12 79 ILE A C 1
ATOM 631 O O . ILE A 1 79 ? -12.577 -14.939 16.543 1.00 97.12 79 ILE A O 1
ATOM 635 N N . ARG A 1 80 ? -12.170 -13.710 18.378 1.00 95.25 80 ARG A N 1
ATOM 636 C CA . ARG A 1 80 ? -13.583 -13.426 18.650 1.00 95.25 80 ARG A CA 1
ATOM 637 C C . ARG A 1 80 ? -14.180 -12.629 17.490 1.00 95.25 80 ARG A C 1
ATOM 639 O O . ARG A 1 80 ? -13.745 -11.514 17.215 1.00 95.25 80 ARG A O 1
ATOM 646 N N . VAL A 1 81 ? -15.232 -13.166 16.878 1.00 97.12 81 VAL A N 1
ATOM 647 C CA . VAL A 1 81 ? -16.021 -12.451 15.868 1.00 97.12 81 VAL A CA 1
ATOM 648 C C . VAL A 1 81 ? -16.813 -11.345 16.562 1.00 97.12 81 VAL A C 1
ATOM 650 O O . VAL A 1 81 ? -17.730 -11.627 17.332 1.00 97.12 81 VAL A O 1
ATOM 653 N N . ARG A 1 82 ? -16.437 -10.088 16.322 1.00 96.25 82 ARG A N 1
ATOM 654 C CA . ARG A 1 82 ? -17.223 -8.912 16.717 1.00 96.25 82 ARG A CA 1
ATOM 655 C C . ARG A 1 82 ? -18.228 -8.550 15.635 1.00 96.25 82 ARG A C 1
ATOM 657 O O . ARG A 1 82 ? -19.375 -8.276 15.957 1.00 96.25 82 ARG A O 1
ATOM 664 N N . GLN A 1 83 ? -17.794 -8.577 14.376 1.00 96.56 83 GLN A N 1
ATOM 665 C CA . GLN A 1 83 ? -18.632 -8.269 13.226 1.00 96.56 83 GLN A CA 1
ATOM 666 C C . GLN A 1 83 ? -18.180 -9.092 12.013 1.00 96.56 83 GLN A C 1
ATOM 668 O O . GLN A 1 83 ? -17.009 -9.049 11.634 1.00 96.56 83 GLN A O 1
ATOM 673 N N . ASP A 1 84 ? -19.119 -9.811 11.400 1.00 97.62 84 ASP A N 1
ATOM 674 C CA . ASP A 1 84 ? -18.884 -10.569 10.169 1.00 97.62 84 ASP A CA 1
ATOM 675 C C . ASP A 1 84 ? -19.038 -9.648 8.951 1.00 97.62 84 ASP A C 1
ATOM 677 O O . ASP A 1 84 ? -20.121 -9.117 8.699 1.00 97.62 84 ASP A O 1
ATOM 681 N N . LEU A 1 85 ? -17.935 -9.395 8.245 1.00 97.44 85 LEU A N 1
ATOM 682 C CA . LEU A 1 85 ? -17.869 -8.535 7.057 1.00 97.44 85 LEU A CA 1
ATOM 683 C C . LEU A 1 85 ? -16.851 -9.096 6.058 1.00 97.44 85 LEU A C 1
ATOM 685 O O . LEU A 1 85 ? -15.866 -9.699 6.482 1.00 97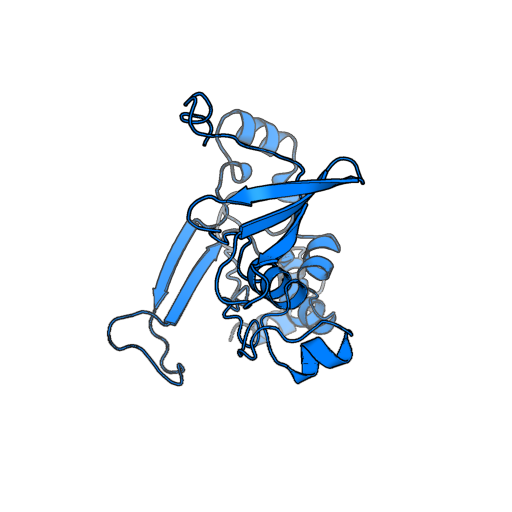.44 85 LEU A O 1
ATOM 689 N N . PRO A 1 86 ? -16.992 -8.832 4.745 1.00 97.44 86 PRO A N 1
ATOM 690 C CA . PRO A 1 86 ? -16.069 -9.312 3.710 1.00 97.44 86 PRO A CA 1
ATOM 691 C C . PRO A 1 86 ? -14.740 -8.524 3.671 1.00 97.44 86 PRO A C 1
ATOM 693 O O . PRO A 1 86 ? -14.259 -8.116 2.613 1.00 97.44 86 PRO A O 1
ATOM 696 N N . VAL A 1 87 ? -14.135 -8.270 4.834 1.00 97.75 87 VAL A N 1
ATOM 697 C CA . VAL A 1 87 ? -12.873 -7.530 4.971 1.00 97.75 87 VAL A CA 1
ATOM 698 C C . VAL A 1 87 ? -11.740 -8.296 4.293 1.00 97.75 87 VAL A C 1
ATOM 700 O O . VAL A 1 87 ? -11.549 -9.481 4.541 1.00 97.75 87 VAL A O 1
ATOM 703 N N . GLY A 1 88 ? -10.964 -7.601 3.457 1.00 95.31 88 GLY A N 1
ATOM 704 C CA . GLY A 1 88 ? -9.756 -8.150 2.832 1.00 95.31 88 GLY A CA 1
ATOM 705 C C . GLY A 1 88 ? -9.995 -9.150 1.694 1.00 95.31 88 GLY A C 1
ATOM 706 O O . GLY A 1 88 ? -9.029 -9.714 1.196 1.00 95.31 88 GLY A O 1
ATOM 707 N N . GLN A 1 89 ? -11.240 -9.365 1.254 1.00 94.31 89 GLN A N 1
ATOM 708 C CA . GLN A 1 89 ? -11.547 -10.349 0.204 1.00 94.31 89 GLN A CA 1
ATOM 709 C C . GLN A 1 89 ? -11.150 -9.912 -1.213 1.00 94.31 89 GLN A C 1
ATOM 711 O O . GLN A 1 89 ? -11.081 -10.747 -2.111 1.00 94.31 89 GLN A O 1
ATO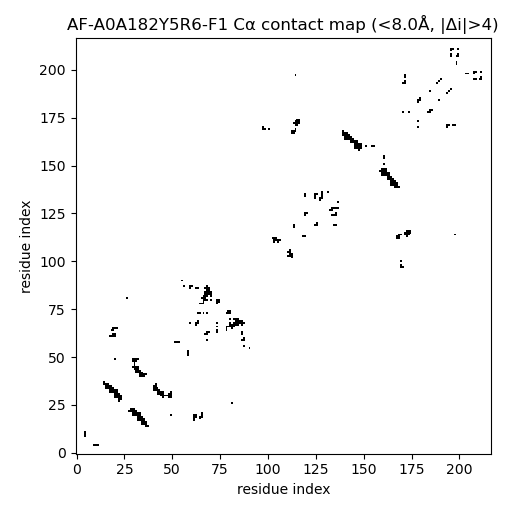M 716 N N . ARG A 1 90 ? -10.926 -8.614 -1.442 1.00 92.38 90 ARG A N 1
ATOM 717 C CA . ARG A 1 90 ? -10.563 -8.069 -2.756 1.00 92.38 90 ARG A CA 1
ATOM 718 C C . ARG A 1 90 ? -9.432 -7.063 -2.617 1.00 92.38 90 ARG A C 1
ATOM 720 O O . ARG A 1 90 ? -9.490 -6.182 -1.761 1.00 92.38 90 ARG A O 1
ATOM 727 N N . VAL A 1 91 ? -8.442 -7.191 -3.491 1.00 92.06 91 VAL A N 1
ATOM 728 C CA . VAL A 1 91 ? -7.381 -6.210 -3.716 1.00 92.06 91 VAL A CA 1
ATOM 729 C C . VAL A 1 91 ? -7.340 -5.965 -5.214 1.00 92.06 91 VAL A C 1
ATOM 731 O O . VAL A 1 91 ? -7.288 -6.917 -5.991 1.00 92.06 91 VAL A O 1
ATOM 734 N N . TYR A 1 92 ? -7.397 -4.697 -5.597 1.00 89.62 92 TYR A N 1
ATOM 735 C CA . TYR A 1 92 ? -7.147 -4.275 -6.965 1.00 89.62 92 TYR A CA 1
ATOM 736 C C . TYR A 1 92 ? -5.726 -3.741 -7.020 1.00 89.62 92 TYR A C 1
ATOM 738 O O . TYR A 1 92 ? -5.331 -2.949 -6.166 1.00 89.62 92 TYR A O 1
ATOM 746 N N . GLU A 1 93 ? -4.976 -4.212 -7.999 1.00 88.38 93 GLU A N 1
ATOM 747 C CA . GLU A 1 93 ? -3.614 -3.784 -8.271 1.00 88.38 93 GLU A CA 1
ATOM 748 C C . GLU A 1 93 ? -3.472 -3.613 -9.780 1.00 88.38 93 GLU A C 1
ATOM 750 O O . GLU A 1 93 ? -4.159 -4.279 -10.561 1.00 88.38 93 GLU A O 1
ATOM 755 N N . HIS A 1 94 ? -2.577 -2.727 -10.187 1.00 88.38 94 HIS A N 1
ATOM 756 C CA . HIS A 1 94 ? -2.262 -2.507 -11.585 1.00 88.38 94 HIS A CA 1
ATOM 757 C C . HIS A 1 94 ? -1.234 -3.547 -12.033 1.00 88.38 94 HIS A C 1
ATOM 759 O O . HIS A 1 94 ? -0.026 -3.393 -11.855 1.00 88.38 94 HIS A O 1
ATOM 765 N N . GLY A 1 95 ? -1.723 -4.651 -12.600 1.00 85.06 95 GLY A N 1
ATOM 766 C CA . GLY A 1 95 ? -0.862 -5.632 -13.253 1.00 85.06 95 GLY A CA 1
ATOM 767 C C . GLY A 1 95 ? -0.215 -5.024 -14.498 1.00 85.06 95 GLY A C 1
ATOM 768 O O . GLY A 1 95 ? -0.921 -4.595 -15.406 1.00 85.06 95 GLY A O 1
ATOM 769 N N . GLY A 1 96 ? 1.116 -4.999 -14.544 1.00 84.94 96 GLY A N 1
ATOM 770 C CA . GLY A 1 96 ? 1.884 -4.472 -15.671 1.00 84.94 96 GLY A CA 1
ATOM 771 C C . GLY A 1 96 ? 2.761 -5.532 -16.330 1.00 84.94 96 GLY A C 1
ATOM 772 O O . GLY A 1 96 ? 3.201 -6.488 -15.689 1.00 84.94 96 GLY A O 1
ATOM 773 N N . LEU A 1 97 ? 3.050 -5.332 -17.614 1.00 80.69 97 LEU A N 1
ATOM 774 C CA . LEU A 1 97 ? 4.066 -6.071 -18.358 1.00 80.69 97 LEU A CA 1
ATOM 775 C C . LEU A 1 97 ? 5.134 -5.091 -18.842 1.00 80.69 97 LEU A C 1
ATOM 777 O O . LEU A 1 97 ? 4.817 -4.007 -19.324 1.00 80.69 97 LEU A O 1
ATOM 781 N N . PHE A 1 98 ? 6.399 -5.494 -18.756 1.00 79.38 98 PHE A N 1
ATOM 782 C CA . PHE A 1 98 ? 7.505 -4.721 -19.309 1.00 79.38 98 PHE A CA 1
ATOM 783 C C . PHE A 1 98 ? 7.769 -5.152 -20.752 1.00 79.38 98 PHE A C 1
ATOM 785 O O . PHE A 1 98 ? 8.243 -6.260 -21.008 1.00 79.38 98 PHE A O 1
ATOM 792 N N . GLY A 1 99 ? 7.476 -4.261 -21.693 1.00 80.69 99 GLY A N 1
ATOM 793 C CA . GLY A 1 99 ? 7.675 -4.468 -23.123 1.00 80.69 99 GLY A CA 1
ATOM 794 C C . GLY A 1 99 ? 6.530 -3.881 -23.958 1.00 80.69 99 GLY A C 1
ATOM 795 O O . GLY A 1 99 ? 5.556 -3.391 -23.389 1.00 80.69 99 GLY A O 1
ATOM 796 N N . PRO A 1 100 ? 6.624 -3.946 -25.298 1.00 83.88 100 PRO A N 1
ATOM 797 C CA . PRO A 1 100 ? 7.753 -4.465 -26.076 1.00 83.88 100 PRO A CA 1
ATOM 798 C C . PRO A 1 100 ? 9.009 -3.582 -25.971 1.00 83.88 100 PRO A C 1
ATOM 800 O O . PRO A 1 100 ? 8.924 -2.391 -25.683 1.00 83.88 100 PRO A O 1
ATOM 803 N N . ILE A 1 101 ? 10.189 -4.174 -26.184 1.00 81.81 101 ILE A N 1
ATOM 804 C CA . ILE A 1 101 ? 11.468 -3.445 -26.171 1.00 81.81 101 ILE A CA 1
ATOM 805 C C . ILE A 1 101 ? 11.845 -3.060 -27.599 1.00 81.81 101 ILE A C 1
ATOM 807 O O . ILE A 1 101 ? 11.984 -3.920 -28.470 1.00 81.81 101 ILE A O 1
ATOM 811 N N . PHE A 1 102 ? 12.070 -1.768 -27.827 1.00 79.50 102 PHE A N 1
ATOM 812 C CA . PHE A 1 102 ? 12.513 -1.247 -29.115 1.00 79.50 102 PHE A CA 1
ATOM 813 C C . PHE A 1 102 ? 14.026 -1.023 -29.103 1.00 79.50 102 PHE A C 1
ATOM 815 O O . PHE A 1 102 ? 14.540 -0.265 -28.286 1.00 79.50 102 PHE A O 1
ATOM 822 N N . ILE A 1 103 ? 14.751 -1.672 -30.022 1.00 76.25 103 ILE A N 1
ATOM 823 C CA . ILE A 1 103 ? 16.199 -1.479 -30.174 1.00 76.25 103 ILE A CA 1
ATOM 824 C C . ILE A 1 103 ? 16.466 -0.405 -31.231 1.00 76.25 103 ILE A C 1
ATOM 826 O O . ILE A 1 103 ? 16.383 -0.663 -32.433 1.00 76.25 103 ILE A O 1
ATOM 830 N N . ILE A 1 104 ? 16.895 0.775 -30.789 1.00 74.69 104 ILE A N 1
ATOM 831 C CA . ILE A 1 104 ? 17.472 1.810 -31.655 1.00 74.69 104 ILE A CA 1
ATOM 832 C C . ILE A 1 104 ? 18.912 1.422 -32.040 1.00 74.69 104 ILE A C 1
ATOM 834 O O . ILE A 1 104 ? 19.784 1.317 -31.176 1.00 74.69 104 ILE A O 1
ATOM 838 N N . ARG A 1 105 ? 19.163 1.162 -33.334 1.00 67.94 105 ARG A N 1
ATOM 839 C CA . ARG A 1 105 ? 20.489 0.762 -33.866 1.00 67.94 105 ARG A CA 1
ATOM 840 C C . ARG A 1 105 ? 21.252 1.881 -34.577 1.00 67.94 105 ARG A C 1
ATOM 842 O O . ARG A 1 105 ? 22.467 1.769 -34.738 1.00 67.94 105 ARG A O 1
ATOM 849 N N . ASN A 1 106 ? 20.556 2.928 -35.011 1.00 61.28 106 ASN A N 1
ATOM 850 C CA . ASN A 1 106 ? 21.141 4.026 -35.776 1.00 61.28 106 ASN A CA 1
ATOM 851 C C . ASN A 1 106 ? 21.499 5.182 -34.838 1.00 61.28 106 ASN A C 1
ATOM 853 O O . ASN A 1 106 ? 20.666 5.582 -34.032 1.00 61.28 106 ASN A O 1
ATOM 857 N N . GLY A 1 107 ? 22.728 5.693 -34.952 1.00 62.56 107 GLY A N 1
ATOM 858 C CA . GLY A 1 107 ? 23.250 6.789 -34.131 1.00 62.56 107 GLY A CA 1
ATOM 859 C C . GLY A 1 107 ? 24.700 6.574 -33.686 1.00 62.56 107 GLY A C 1
ATOM 860 O O . GLY A 1 107 ? 25.280 5.490 -33.842 1.00 62.56 107 GLY A O 1
ATOM 861 N N . THR A 1 108 ? 25.292 7.622 -33.120 1.00 64.19 108 THR A N 1
ATOM 862 C CA . THR A 1 108 ? 26.553 7.570 -32.371 1.00 64.19 108 THR A CA 1
ATOM 863 C C . THR A 1 108 ? 26.434 6.586 -31.196 1.00 64.19 108 THR A C 1
ATOM 865 O O . THR A 1 108 ? 25.326 6.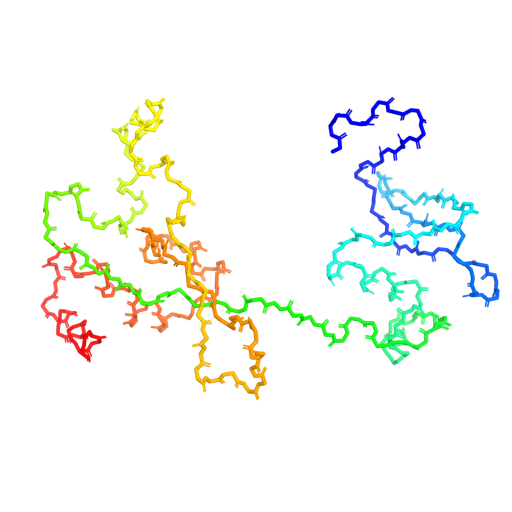287 -30.751 1.00 64.19 108 THR A O 1
ATOM 868 N N . PRO A 1 109 ? 27.542 6.070 -30.625 1.00 63.44 109 PRO A N 1
ATOM 869 C CA . PRO A 1 109 ? 27.486 5.180 -29.458 1.00 63.44 109 PRO A CA 1
ATOM 870 C C . PRO A 1 109 ? 26.664 5.719 -28.272 1.00 63.44 109 PRO A C 1
ATOM 872 O O . PRO A 1 109 ? 26.197 4.928 -27.463 1.00 63.44 109 PRO A O 1
ATOM 875 N N . ARG A 1 110 ? 26.470 7.044 -28.199 1.00 59.38 110 ARG A N 1
ATOM 876 C CA . ARG A 1 110 ? 25.692 7.754 -27.172 1.00 59.38 110 ARG A CA 1
ATOM 877 C C . ARG A 1 110 ? 24.181 7.799 -27.437 1.00 59.38 110 ARG A C 1
ATOM 879 O O . ARG A 1 110 ? 23.429 8.087 -26.519 1.00 59.38 110 ARG A O 1
ATOM 886 N N . GLU A 1 111 ? 23.750 7.533 -28.668 1.00 58.62 111 GLU A N 1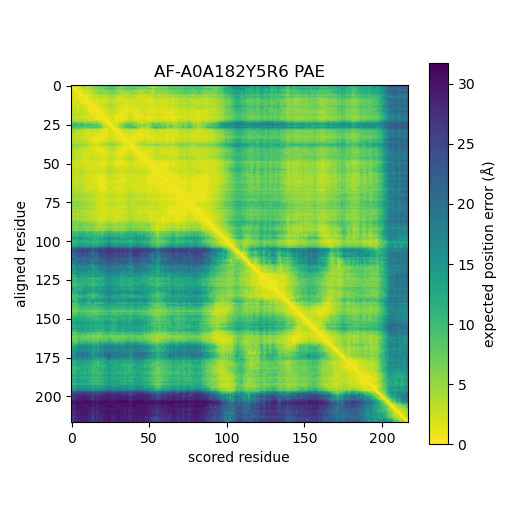
ATOM 887 C CA . GLU A 1 111 ? 22.338 7.527 -29.097 1.00 58.62 111 GLU A CA 1
ATOM 888 C C . GLU A 1 111 ? 21.764 6.102 -29.171 1.00 58.62 111 GLU A C 1
ATOM 890 O O . GLU A 1 111 ? 20.596 5.897 -29.495 1.00 58.62 111 GLU A O 1
ATOM 895 N N . ARG A 1 112 ? 22.592 5.094 -28.877 1.00 67.06 112 ARG A N 1
ATOM 896 C CA . ARG A 1 112 ? 22.166 3.697 -28.760 1.00 67.06 112 ARG A CA 1
ATOM 897 C C . ARG A 1 112 ? 21.493 3.472 -27.407 1.00 67.06 112 ARG A C 1
ATOM 899 O O . ARG A 1 112 ? 21.804 4.154 -26.435 1.00 67.06 112 ARG A O 1
ATOM 906 N N . ASN A 1 113 ? 20.600 2.485 -27.341 1.00 65.88 113 ASN A N 1
ATOM 907 C CA . ASN A 1 113 ? 19.903 2.156 -26.094 1.00 65.88 113 ASN A CA 1
ATOM 908 C C . ASN A 1 113 ? 20.901 1.803 -24.983 1.00 65.88 113 ASN A C 1
ATOM 910 O O . ASN A 1 113 ? 21.917 1.144 -25.228 1.00 65.88 113 ASN A O 1
ATOM 914 N N . LEU A 1 114 ? 20.550 2.190 -23.761 1.00 69.38 114 LEU A N 1
ATOM 915 C CA . LEU A 1 114 ? 21.218 1.753 -22.546 1.00 69.38 114 LEU A CA 1
ATOM 916 C C . LEU A 1 114 ? 20.653 0.385 -22.173 1.00 69.38 114 LEU A C 1
ATOM 918 O O . LEU A 1 114 ? 19.462 0.238 -21.911 1.00 69.38 114 LEU A O 1
ATOM 922 N N . LEU A 1 115 ? 21.506 -0.631 -22.229 1.00 65.75 115 LEU A N 1
ATOM 923 C CA . LEU A 1 115 ? 21.112 -2.039 -22.190 1.00 65.75 115 LEU A CA 1
ATOM 924 C C . LEU A 1 115 ? 21.862 -2.845 -21.143 1.00 65.75 115 LEU A C 1
ATOM 926 O O . LEU A 1 115 ? 21.527 -4.007 -20.956 1.00 65.75 115 LEU A O 1
ATOM 930 N N . SER A 1 116 ? 22.815 -2.236 -20.440 1.00 68.56 116 SER A N 1
ATOM 931 C CA . SER A 1 116 ? 23.378 -2.807 -19.226 1.00 68.56 116 SER A CA 1
ATOM 932 C C . SER A 1 116 ? 23.748 -1.737 -18.194 1.00 68.56 116 SER A C 1
ATOM 934 O O . SER A 1 116 ? 24.143 -0.617 -18.542 1.00 68.56 116 SER A O 1
ATOM 936 N N . LEU A 1 117 ? 23.650 -2.091 -16.911 1.00 70.75 117 LEU A N 1
ATOM 937 C CA . LEU A 1 117 ? 24.035 -1.237 -15.782 1.00 70.75 117 LEU A CA 1
ATOM 938 C C . LEU A 1 117 ? 25.487 -0.743 -15.879 1.00 70.75 117 LEU A C 1
ATOM 940 O O . LEU A 1 117 ? 25.785 0.393 -15.509 1.00 70.75 117 LEU A O 1
ATOM 944 N N . GLU A 1 118 ? 26.398 -1.552 -16.416 1.00 73.44 118 GLU A N 1
ATOM 945 C CA . GLU A 1 118 ? 27.809 -1.187 -16.577 1.00 73.44 118 GLU A CA 1
ATOM 946 C C . GLU A 1 118 ? 27.995 0.024 -17.499 1.00 73.44 118 GLU A C 1
ATOM 948 O O . GLU A 1 118 ? 28.959 0.773 -17.337 1.00 73.44 118 GLU A O 1
ATOM 953 N N . GLN A 1 119 ? 27.064 0.264 -18.429 1.00 73.06 119 GLN A N 1
ATOM 954 C CA . GLN A 1 119 ? 27.121 1.417 -19.331 1.00 73.06 119 GLN A CA 1
ATOM 955 C C . GLN A 1 119 ? 26.851 2.744 -18.610 1.00 73.06 119 GLN A C 1
ATOM 957 O O . GLN A 1 119 ? 27.314 3.782 -19.077 1.00 73.06 119 GLN A O 1
ATOM 962 N N . VAL A 1 120 ? 26.142 2.726 -17.474 1.00 75.94 120 VAL A N 1
ATOM 963 C CA . VAL A 1 120 ? 25.789 3.939 -16.710 1.00 75.94 120 VAL A CA 1
ATOM 964 C C . VAL A 1 120 ? 26.575 4.099 -15.409 1.00 75.94 120 VAL A C 1
ATOM 966 O O . VAL A 1 120 ? 26.542 5.170 -14.814 1.00 75.94 120 VAL A O 1
ATOM 969 N N . LEU A 1 121 ? 27.319 3.078 -14.974 1.00 80.69 121 LEU A N 1
ATOM 970 C CA . LEU A 1 121 ? 28.141 3.107 -13.754 1.00 80.69 121 LEU A CA 1
ATOM 971 C C . LEU A 1 121 ? 29.622 3.434 -14.016 1.00 80.69 121 LEU A C 1
ATOM 973 O O . LEU A 1 121 ? 30.501 3.078 -13.230 1.00 80.69 121 LEU A O 1
ATOM 977 N N . THR A 1 122 ? 29.923 4.117 -15.120 1.00 84.19 122 THR A N 1
ATOM 978 C CA . THR A 1 122 ? 31.289 4.559 -15.434 1.00 84.19 122 THR A CA 1
ATOM 979 C C . THR A 1 122 ? 31.637 5.868 -14.719 1.00 84.19 122 THR A C 1
ATOM 981 O O . THR A 1 122 ? 30.765 6.664 -14.373 1.00 84.19 122 THR A O 1
ATOM 984 N N . VAL A 1 123 ? 32.935 6.129 -14.523 1.00 87.94 123 VAL A N 1
ATOM 985 C CA . VAL A 1 123 ? 33.415 7.389 -13.919 1.00 87.94 123 VAL A CA 1
ATOM 986 C C . VAL A 1 123 ? 32.946 8.612 -14.719 1.00 87.94 123 VAL A C 1
ATOM 988 O O . VAL A 1 123 ? 32.584 9.624 -14.122 1.00 87.94 123 VAL A O 1
ATOM 991 N N . ASP A 1 124 ? 32.909 8.512 -16.052 1.00 88.06 124 ASP A N 1
ATOM 992 C CA . ASP A 1 124 ? 32.431 9.589 -16.926 1.00 88.06 124 ASP A CA 1
ATOM 993 C C . ASP A 1 124 ? 30.951 9.907 -16.668 1.00 88.06 124 ASP A C 1
ATOM 995 O O . ASP A 1 124 ? 30.598 11.063 -16.436 1.00 88.06 124 ASP A O 1
ATOM 999 N N . GLU A 1 125 ? 30.093 8.885 -16.597 1.00 86.75 125 GLU A N 1
ATOM 1000 C CA . GLU A 1 125 ? 28.664 9.081 -16.322 1.00 86.75 125 GLU A CA 1
ATOM 1001 C C . GLU A 1 125 ? 28.402 9.601 -14.900 1.00 86.75 125 GLU A C 1
ATOM 1003 O O . GLU A 1 125 ? 27.523 10.441 -14.704 1.00 86.75 125 GLU A O 1
ATOM 1008 N N . ILE A 1 126 ? 29.214 9.210 -13.911 1.00 89.12 126 ILE A N 1
ATOM 1009 C CA . ILE A 1 126 ? 29.150 9.777 -12.552 1.00 89.12 126 ILE A CA 1
ATOM 1010 C C . ILE A 1 126 ? 29.498 11.275 -12.562 1.00 89.12 126 ILE A C 1
ATOM 1012 O O . ILE A 1 126 ? 28.814 12.082 -11.925 1.00 89.12 126 ILE A O 1
ATOM 1016 N N . LEU A 1 127 ? 30.553 11.674 -13.281 1.00 91.75 127 LEU A N 1
ATOM 1017 C CA . LEU A 1 127 ? 30.935 13.084 -13.405 1.00 91.75 127 LEU A CA 1
ATOM 1018 C C . LEU A 1 127 ? 29.859 13.898 -14.131 1.00 91.75 127 LEU A C 1
ATOM 1020 O O . LEU A 1 127 ? 29.569 15.029 -13.730 1.00 91.75 127 LEU A O 1
ATOM 1024 N N . ARG A 1 128 ? 29.231 13.318 -15.156 1.00 89.06 128 ARG A N 1
ATOM 1025 C CA . ARG A 1 128 ? 28.110 13.932 -15.877 1.00 89.06 128 ARG A CA 1
ATOM 1026 C C . ARG A 1 128 ? 26.891 14.105 -14.982 1.00 89.06 128 ARG A C 1
ATOM 1028 O O . ARG A 1 128 ? 26.355 15.215 -14.943 1.00 89.06 128 ARG A O 1
ATOM 1035 N N . PHE A 1 129 ? 26.531 13.082 -14.205 1.00 91.56 129 PHE A N 1
ATOM 1036 C CA . PHE A 1 129 ? 25.433 13.139 -13.240 1.00 91.56 129 PHE A CA 1
ATOM 1037 C C . PHE A 1 129 ? 25.639 14.259 -12.221 1.00 91.56 129 PHE A C 1
ATOM 1039 O O . PHE A 1 129 ? 24.742 15.068 -11.991 1.00 91.56 129 PHE A O 1
ATOM 1046 N N . ARG A 1 130 ? 26.853 14.366 -11.665 1.00 92.62 130 ARG A N 1
ATOM 1047 C CA . ARG A 1 130 ? 27.218 15.444 -10.735 1.00 92.62 130 ARG A CA 1
ATOM 1048 C C . ARG A 1 130 ? 27.029 16.832 -11.355 1.00 92.62 130 ARG A C 1
ATOM 1050 O O . ARG A 1 130 ? 26.659 17.767 -10.654 1.00 92.62 130 ARG A O 1
ATOM 1057 N N . ASN A 1 131 ? 27.276 16.961 -12.655 1.00 93.88 131 ASN A N 1
ATOM 1058 C CA . ASN A 1 131 ? 27.093 18.204 -13.400 1.00 93.88 131 ASN A CA 1
ATOM 1059 C C . ASN A 1 131 ? 25.650 18.391 -13.918 1.00 93.88 131 ASN A C 1
ATOM 1061 O O . ASN A 1 131 ? 25.407 19.306 -14.700 1.00 93.88 131 ASN A O 1
ATOM 1065 N N . GLY A 1 132 ? 24.696 17.543 -13.513 1.00 89.56 132 GLY A N 1
ATOM 1066 C CA . GLY A 1 132 ? 23.295 17.639 -13.927 1.00 89.56 132 GLY A CA 1
ATOM 1067 C C . GLY A 1 132 ? 23.040 17.208 -15.373 1.00 89.56 132 GLY A C 1
ATOM 1068 O O . GLY A 1 132 ? 22.097 17.685 -15.994 1.00 89.56 132 GLY A O 1
ATOM 1069 N N . THR A 1 133 ? 23.872 16.319 -15.923 1.00 86.81 133 THR A N 1
ATOM 1070 C CA . THR A 1 133 ? 23.743 15.805 -17.296 1.00 86.81 133 THR A CA 1
ATOM 1071 C C . THR A 1 133 ? 23.868 14.280 -17.349 1.00 86.81 133 THR A C 1
ATOM 1073 O O . THR A 1 133 ? 24.374 13.654 -16.422 1.00 86.81 133 THR A O 1
ATOM 1076 N N . GLY A 1 134 ? 23.484 13.676 -18.475 1.00 82.56 134 GLY A N 1
ATOM 1077 C CA . GLY A 1 134 ? 23.627 12.234 -18.696 1.00 82.56 134 GLY A CA 1
ATOM 1078 C C . GLY A 1 134 ? 22.403 11.418 -18.265 1.00 82.56 134 GLY A C 1
ATOM 1079 O O . GLY A 1 134 ? 21.447 11.956 -17.723 1.00 82.56 134 GLY A O 1
ATOM 1080 N N . PRO A 1 135 ? 22.396 10.108 -18.535 1.00 78.94 135 PRO A N 1
ATOM 1081 C CA . PRO A 1 135 ? 21.225 9.259 -18.345 1.00 78.94 135 PRO A CA 1
ATOM 1082 C C . PRO A 1 135 ? 20.851 9.051 -16.874 1.00 78.94 135 PRO A C 1
ATOM 1084 O O . PRO A 1 135 ? 19.687 8.828 -16.567 1.00 78.94 135 PRO A O 1
ATOM 1087 N N . LEU A 1 136 ? 21.806 9.179 -15.948 1.00 84.50 136 LEU A N 1
ATOM 1088 C CA . LEU A 1 136 ? 21.541 9.067 -14.510 1.00 84.50 136 LEU A CA 1
ATOM 1089 C C . LEU A 1 136 ? 20.706 10.230 -13.949 1.00 84.50 136 LEU A C 1
ATOM 1091 O O . LEU A 1 136 ? 20.215 10.128 -12.829 1.00 84.50 136 LEU A O 1
ATOM 1095 N N . THR A 1 137 ? 20.540 11.335 -14.688 1.00 85.69 137 THR A N 1
ATOM 1096 C CA . THR A 1 137 ? 19.641 12.428 -14.277 1.00 85.69 137 THR A CA 1
ATOM 1097 C C . THR A 1 137 ? 18.190 12.201 -14.692 1.00 85.69 137 THR A C 1
ATOM 1099 O O . THR A 1 137 ? 17.336 13.007 -14.332 1.00 85.69 137 THR A O 1
ATOM 1102 N N . SER A 1 138 ? 17.902 11.145 -15.458 1.00 83.94 138 SER A N 1
ATOM 1103 C CA . SER A 1 138 ? 16.540 10.805 -15.868 1.00 83.94 138 SER A CA 1
ATOM 1104 C C . SER A 1 138 ? 15.728 10.200 -14.714 1.00 83.94 138 SER A C 1
ATOM 1106 O O . SER A 1 138 ? 16.248 9.509 -13.838 1.00 83.94 138 SER A O 1
ATOM 1108 N N . ASN A 1 139 ? 14.414 10.421 -14.751 1.00 80.38 139 ASN A N 1
ATOM 1109 C CA . ASN A 1 139 ? 13.422 9.806 -13.869 1.00 80.38 139 ASN A CA 1
ATOM 1110 C C . ASN A 1 139 ? 12.972 8.400 -14.335 1.00 80.38 139 ASN A C 1
ATOM 1112 O O . ASN A 1 139 ? 12.011 7.864 -13.784 1.00 80.38 139 ASN A O 1
ATOM 1116 N N . SER A 1 140 ? 13.641 7.798 -15.328 1.00 80.50 140 SER A N 1
ATOM 1117 C CA . SER A 1 140 ? 13.331 6.490 -15.944 1.00 80.50 140 SER A CA 1
ATOM 1118 C C . SER A 1 140 ? 12.097 6.443 -16.838 1.00 80.50 140 SER A C 1
ATOM 1120 O O . SER A 1 140 ? 12.171 5.815 -17.896 1.00 80.50 140 SER A O 1
ATOM 1122 N N . ILE A 1 141 ? 10.985 7.061 -16.440 1.00 86.81 141 ILE A N 1
ATOM 1123 C CA . ILE A 1 141 ? 9.736 7.092 -17.211 1.00 86.81 141 ILE A CA 1
ATOM 1124 C C . ILE A 1 141 ? 9.592 8.455 -17.875 1.00 86.81 141 ILE A C 1
ATOM 1126 O O . ILE A 1 141 ? 9.287 9.453 -17.222 1.00 86.81 141 ILE A O 1
ATOM 1130 N N . GLU A 1 142 ? 9.808 8.469 -19.184 1.00 85.31 142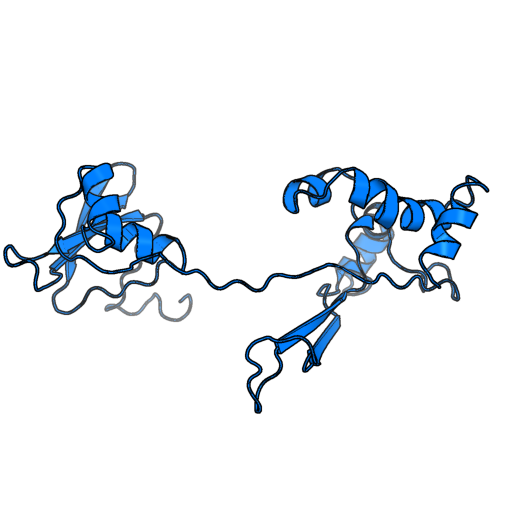 GLU A N 1
ATOM 1131 C CA . GLU A 1 142 ? 9.919 9.696 -19.979 1.00 85.31 142 GLU A CA 1
ATOM 1132 C C . GLU A 1 142 ? 8.582 10.107 -20.602 1.00 85.31 142 GLU A C 1
ATOM 1134 O O . GLU A 1 142 ? 8.359 11.277 -20.909 1.00 85.31 142 GLU A O 1
ATOM 1139 N N . SER A 1 143 ? 7.665 9.155 -20.785 1.00 88.50 143 SER A N 1
ATOM 1140 C CA . SER A 1 143 ? 6.315 9.444 -21.256 1.00 88.50 143 SER A CA 1
ATOM 1141 C C . SER A 1 143 ? 5.291 8.468 -20.686 1.00 88.50 143 SER A C 1
ATOM 1143 O O . SER A 1 143 ? 5.591 7.312 -20.373 1.00 88.50 143 SER A O 1
ATOM 1145 N N . LEU A 1 144 ? 4.070 8.979 -20.537 1.00 92.81 144 LEU A N 1
ATOM 1146 C CA . LEU A 1 144 ? 2.894 8.248 -20.092 1.00 92.81 144 LEU A CA 1
ATOM 1147 C C . LEU A 1 144 ? 1.794 8.439 -21.126 1.00 92.81 144 LEU A C 1
ATOM 1149 O O . LEU A 1 144 ? 1.555 9.554 -21.595 1.00 92.81 144 LEU A O 1
ATOM 1153 N N . LEU A 1 145 ? 1.111 7.353 -21.456 1.00 93.88 145 LEU A N 1
ATOM 1154 C CA . LEU A 1 145 ? -0.057 7.368 -22.316 1.00 93.88 145 LEU A CA 1
ATOM 1155 C C . LEU A 1 145 ? -1.145 6.519 -21.675 1.00 93.88 145 LEU A C 1
ATOM 1157 O O . LEU A 1 145 ? -0.904 5.379 -21.295 1.00 93.88 145 LEU A O 1
ATOM 1161 N N . TYR A 1 146 ? -2.355 7.056 -21.617 1.00 94.19 146 TYR A N 1
ATOM 1162 C CA . TYR A 1 146 ? -3.525 6.289 -21.229 1.00 94.19 146 TYR A CA 1
ATOM 1163 C C . TYR A 1 146 ? -4.351 5.969 -22.469 1.00 94.19 146 TYR A C 1
ATOM 1165 O O . TYR A 1 146 ? -4.731 6.873 -23.216 1.00 94.19 146 TYR A O 1
ATOM 1173 N N . VAL A 1 147 ? -4.615 4.686 -22.699 1.00 93.25 147 VAL A N 1
ATOM 1174 C CA . VAL A 1 147 ? -5.371 4.209 -23.860 1.00 93.25 147 VAL A CA 1
ATOM 1175 C C . VAL A 1 147 ? -6.570 3.386 -23.427 1.00 93.25 147 VAL A C 1
ATOM 1177 O O . VAL A 1 147 ? -6.628 2.882 -22.307 1.00 93.25 147 VAL A O 1
ATOM 1180 N N . LYS A 1 148 ? -7.527 3.261 -24.346 1.00 93.12 148 LYS A N 1
ATOM 1181 C CA . LYS A 1 148 ? -8.607 2.285 -24.248 1.00 93.12 148 LYS A CA 1
ATOM 1182 C C . LYS A 1 148 ? -8.262 1.049 -25.056 1.00 93.12 148 LYS A C 1
ATOM 1184 O O . LYS A 1 148 ? -7.968 1.143 -26.248 1.00 93.12 148 LYS A O 1
ATOM 1189 N N . SER A 1 149 ? -8.334 -0.094 -24.407 1.00 90.25 149 SER A N 1
ATOM 1190 C CA . SER A 1 149 ? -8.155 -1.407 -24.984 1.00 90.25 149 SER A CA 1
ATOM 1191 C C . SER A 1 149 ? -9.495 -1.944 -25.489 1.00 90.25 149 SER A C 1
ATOM 1193 O O . SER A 1 149 ? -10.525 -1.773 -24.840 1.00 90.25 149 SER A O 1
ATOM 1195 N N . PRO A 1 150 ? -9.521 -2.659 -26.626 1.00 91.38 150 PRO A N 1
ATOM 1196 C CA . PRO A 1 150 ? -10.719 -3.370 -27.065 1.00 91.38 150 PRO A CA 1
ATOM 1197 C C . PRO A 1 150 ? -10.990 -4.649 -26.246 1.00 91.38 150 PRO A C 1
ATOM 1199 O O . PRO A 1 150 ? -11.947 -5.359 -26.543 1.00 91.38 150 PRO A O 1
ATOM 1202 N N . TYR A 1 151 ? -10.143 -4.977 -25.260 1.00 89.94 151 TYR A N 1
ATOM 1203 C CA . TYR A 1 151 ? -10.171 -6.252 -24.532 1.00 89.94 151 TYR A CA 1
ATOM 1204 C C . TYR A 1 151 ? -10.709 -6.165 -23.099 1.00 89.94 151 TYR A C 1
ATOM 1206 O O . TYR A 1 151 ? -10.835 -7.204 -22.449 1.00 89.94 151 TYR A O 1
ATOM 1214 N N . ALA A 1 152 ? -10.993 -4.971 -22.572 1.00 88.69 152 ALA A N 1
ATOM 1215 C CA . ALA A 1 152 ? -11.578 -4.864 -21.239 1.00 88.69 152 ALA A CA 1
ATOM 1216 C C . ALA A 1 152 ? -12.953 -5.544 -21.198 1.00 88.69 152 ALA A C 1
ATOM 1218 O O . ALA A 1 152 ? -13.811 -5.298 -22.043 1.00 88.69 152 ALA A O 1
ATOM 1219 N N . ALA A 1 153 ? -13.152 -6.410 -20.201 1.00 89.38 153 ALA A N 1
ATOM 1220 C CA . ALA A 1 153 ? -14.401 -7.150 -20.028 1.00 89.38 153 ALA A CA 1
ATOM 1221 C C . ALA A 1 153 ? -15.576 -6.245 -19.617 1.00 89.38 153 ALA A C 1
ATOM 1223 O O . ALA A 1 153 ? -16.721 -6.555 -19.930 1.00 89.38 153 ALA A O 1
ATOM 1224 N N . ASP A 1 154 ? -15.281 -5.142 -18.927 1.00 89.19 154 ASP A N 1
ATOM 1225 C CA . ASP A 1 154 ? -16.250 -4.138 -18.482 1.00 89.19 154 ASP A CA 1
ATOM 1226 C C . ASP A 1 154 ? -15.637 -2.732 -18.652 1.00 89.19 154 ASP A C 1
ATOM 1228 O O . ASP A 1 154 ? -15.078 -2.177 -17.702 1.00 89.19 154 ASP A O 1
ATOM 1232 N N . PRO A 1 155 ? -15.588 -2.202 -19.892 1.00 88.38 155 PRO A N 1
ATOM 1233 C CA . PRO A 1 155 ? -14.910 -0.946 -20.185 1.00 88.38 155 PRO A CA 1
ATOM 1234 C C . PRO A 1 155 ? -15.749 0.258 -19.750 1.00 88.38 155 PRO A C 1
ATOM 1236 O O . PRO A 1 155 ? -16.909 0.402 -20.141 1.00 88.38 155 PRO A O 1
ATOM 1239 N N . ASP A 1 156 ? -15.130 1.191 -19.029 1.00 91.12 156 ASP A N 1
ATOM 1240 C CA . ASP A 1 156 ? -15.741 2.485 -18.734 1.00 91.12 156 ASP A CA 1
ATOM 1241 C C . ASP A 1 156 ? -15.717 3.390 -19.995 1.00 91.12 156 ASP A C 1
ATOM 1243 O O . ASP A 1 156 ? -14.648 3.676 -20.554 1.00 91.12 156 ASP A O 1
ATOM 1247 N N . PRO A 1 157 ? -16.872 3.893 -20.476 1.00 87.88 157 PRO A N 1
ATOM 1248 C CA . PRO A 1 157 ? -16.933 4.734 -21.671 1.00 87.88 157 PRO A CA 1
ATOM 1249 C C . PRO A 1 157 ? -16.238 6.095 -21.538 1.00 87.88 157 PRO A C 1
ATOM 1251 O O . PRO A 1 157 ? -15.948 6.720 -22.558 1.00 87.88 157 PRO A O 1
ATOM 1254 N N . GLY A 1 158 ? -15.951 6.573 -20.331 1.00 93.69 158 GLY A N 1
ATOM 1255 C CA . GLY A 1 158 ? -15.265 7.836 -20.061 1.00 93.69 158 GLY A CA 1
ATOM 1256 C C . GLY A 1 158 ? -13.778 7.690 -19.733 1.00 93.69 158 GLY A C 1
ATOM 1257 O O . GLY A 1 158 ? -13.054 8.678 -19.840 1.00 93.69 158 GLY A O 1
ATOM 1258 N N . MET A 1 159 ? -13.308 6.488 -19.383 1.00 93.19 159 MET A N 1
ATOM 1259 C CA . MET A 1 159 ? -11.972 6.293 -18.806 1.00 93.19 159 MET A CA 1
ATOM 1260 C C . MET A 1 159 ? -11.087 5.329 -19.612 1.00 93.19 159 MET A C 1
ATOM 1262 O O . MET A 1 159 ? -11.586 4.385 -20.221 1.00 93.19 159 MET A O 1
ATOM 1266 N N . PRO A 1 160 ? -9.765 5.559 -19.648 1.00 93.62 160 PRO A N 1
ATOM 1267 C CA . PRO A 1 160 ? -8.807 4.585 -20.160 1.00 93.62 160 PRO A CA 1
ATOM 1268 C C . PRO A 1 160 ? -8.689 3.376 -19.219 1.00 93.62 160 PRO A C 1
ATOM 1270 O O . PRO A 1 160 ? -8.899 3.497 -18.013 1.00 93.62 160 PRO A O 1
ATOM 1273 N N . ASP A 1 161 ? -8.310 2.227 -19.770 1.00 92.19 161 ASP A N 1
ATOM 1274 C CA . ASP A 1 161 ? -8.149 0.951 -19.056 1.00 92.19 161 ASP A CA 1
ATOM 1275 C C . ASP A 1 161 ? -6.706 0.412 -19.106 1.00 92.19 161 ASP A C 1
ATOM 1277 O O . ASP A 1 161 ? -6.385 -0.561 -18.423 1.00 92.19 161 ASP A O 1
ATOM 1281 N N . VAL A 1 162 ? -5.822 1.059 -19.874 1.00 92.81 162 VAL A N 1
ATOM 1282 C CA . VAL A 1 162 ? -4.399 0.721 -19.975 1.00 92.81 162 VAL A CA 1
ATOM 1283 C C . VAL A 1 162 ? -3.546 1.977 -19.831 1.00 92.81 162 VAL A C 1
ATOM 1285 O O . VAL A 1 162 ? -3.753 2.977 -20.521 1.00 92.81 162 VAL A O 1
ATOM 1288 N N . GLU A 1 163 ? -2.539 1.891 -18.966 1.00 93.75 163 GLU A N 1
ATOM 1289 C CA . GLU A 1 163 ? -1.440 2.850 -18.868 1.00 93.75 163 GLU A CA 1
ATOM 1290 C C . GLU A 1 163 ? -0.207 2.281 -19.576 1.00 93.75 163 GLU A C 1
ATOM 1292 O O . GLU A 1 163 ? 0.237 1.167 -19.298 1.00 93.75 163 GLU A O 1
ATOM 1297 N N . VAL A 1 164 ? 0.350 3.051 -20.506 1.00 92.19 164 VAL A N 1
ATOM 1298 C CA . VAL A 1 164 ? 1.596 2.749 -21.206 1.00 92.19 164 VAL A CA 1
ATOM 1299 C C . VAL A 1 164 ? 2.667 3.695 -20.691 1.00 92.19 164 VAL A C 1
ATOM 1301 O O . VAL A 1 164 ? 2.551 4.914 -20.814 1.00 92.19 164 VAL A O 1
ATOM 1304 N N . MET A 1 165 ? 3.726 3.113 -20.139 1.00 91.62 165 MET A N 1
ATOM 1305 C CA . MET A 1 165 ? 4.871 3.838 -19.605 1.00 91.62 165 MET A CA 1
ATOM 1306 C C . MET A 1 165 ? 6.072 3.604 -20.517 1.00 91.62 165 MET A C 1
ATOM 1308 O O . MET A 1 165 ? 6.539 2.472 -20.654 1.00 91.62 165 MET A O 1
ATOM 1312 N N . GLN A 1 166 ? 6.596 4.659 -21.139 1.00 89.75 166 GLN A N 1
ATOM 1313 C CA . GLN A 1 166 ? 7.833 4.552 -21.906 1.00 89.75 166 GLN A CA 1
ATOM 1314 C C . GLN A 1 166 ? 9.027 4.730 -20.972 1.00 89.75 166 GLN A C 1
ATOM 1316 O O . GLN A 1 166 ? 9.208 5.795 -20.376 1.00 89.75 166 GLN A O 1
ATOM 1321 N N . SER A 1 167 ? 9.881 3.711 -20.903 1.00 84.81 167 SER A N 1
ATOM 1322 C CA . SER A 1 167 ? 11.181 3.806 -20.245 1.00 84.81 167 SER A CA 1
ATOM 1323 C C . SER A 1 167 ? 12.324 3.690 -21.244 1.00 84.81 167 SER A C 1
ATOM 1325 O O . SER A 1 167 ? 12.215 2.983 -22.244 1.00 84.81 167 SER A O 1
ATOM 1327 N N . PHE A 1 168 ? 13.435 4.371 -20.959 1.00 76.56 168 PHE A N 1
ATOM 1328 C CA . PHE A 1 168 ? 14.683 4.219 -21.713 1.00 76.56 168 PHE A CA 1
ATOM 1329 C C . PHE A 1 168 ? 15.499 2.989 -21.273 1.00 76.56 168 PHE A C 1
ATOM 1331 O O . PHE A 1 168 ? 16.499 2.653 -21.906 1.00 76.56 168 PHE A O 1
ATOM 1338 N N . THR A 1 169 ? 15.076 2.323 -20.192 1.00 75.12 169 THR A N 1
ATOM 1339 C CA . THR A 1 169 ? 15.665 1.076 -19.691 1.00 75.12 169 THR A CA 1
ATOM 1340 C C . THR A 1 169 ? 14.687 -0.082 -19.858 1.00 75.12 169 THR A C 1
ATOM 1342 O O . THR A 1 169 ? 13.492 0.107 -20.085 1.00 75.12 169 THR A O 1
ATOM 1345 N N . SER A 1 170 ? 15.192 -1.307 -19.755 1.00 76.88 170 SER A N 1
ATOM 1346 C CA . SER A 1 170 ? 14.367 -2.514 -19.797 1.00 76.88 170 SER A CA 1
ATOM 1347 C C . SER A 1 170 ? 14.833 -3.520 -18.751 1.00 76.88 170 SER A C 1
ATOM 1349 O O . SER A 1 170 ? 15.874 -3.328 -18.132 1.00 76.88 170 SER A O 1
ATOM 1351 N N . MET A 1 171 ? 14.113 -4.627 -18.558 1.00 76.62 171 MET A N 1
ATOM 1352 C CA . MET A 1 171 ? 14.569 -5.651 -17.611 1.00 76.62 171 MET A CA 1
ATOM 1353 C C . MET A 1 171 ? 15.892 -6.314 -18.015 1.00 76.62 171 MET A C 1
ATOM 1355 O O . MET A 1 171 ? 16.600 -6.800 -17.141 1.00 76.62 171 MET A O 1
ATOM 1359 N N . SER A 1 172 ? 16.261 -6.299 -19.304 1.00 71.44 172 SER A N 1
ATOM 1360 C CA . SER A 1 172 ? 17.575 -6.787 -19.745 1.00 71.44 172 SER A CA 1
ATOM 1361 C C . SER A 1 172 ? 18.719 -5.842 -19.366 1.00 71.44 172 SER A C 1
ATOM 1363 O O . SER A 1 172 ? 19.875 -6.193 -19.561 1.00 71.44 172 SER A O 1
ATOM 1365 N N . PHE A 1 173 ? 18.401 -4.646 -18.853 1.00 74.25 173 PHE A N 1
ATOM 1366 C CA . PHE A 1 173 ? 19.379 -3.678 -18.362 1.00 74.25 173 PHE A CA 1
ATOM 1367 C C . PHE A 1 173 ? 20.128 -4.179 -17.126 1.00 74.25 173 PHE A C 1
ATOM 1369 O O . PHE A 1 173 ? 21.276 -3.808 -16.892 1.00 74.25 173 PHE A O 1
ATOM 1376 N N . ASP A 1 174 ? 19.486 -5.029 -16.329 1.00 72.94 174 ASP A N 1
ATOM 1377 C CA . ASP A 1 174 ? 20.127 -5.665 -15.193 1.00 72.94 174 ASP A CA 1
ATOM 1378 C C . ASP A 1 174 ? 20.881 -6.919 -15.645 1.00 72.94 174 ASP A C 1
ATOM 1380 O O . ASP A 1 174 ? 20.288 -7.965 -15.901 1.00 72.94 174 ASP A O 1
ATOM 1384 N N . SER A 1 175 ? 22.206 -6.806 -15.727 1.00 69.19 175 SER A N 1
ATOM 1385 C CA . SER A 1 175 ? 23.128 -7.917 -15.988 1.00 69.19 175 SER A CA 1
ATOM 1386 C C . SER A 1 175 ? 23.263 -8.880 -14.797 1.00 69.19 175 SER A C 1
ATOM 1388 O O . SER A 1 175 ? 23.891 -9.934 -14.918 1.00 69.19 175 SER A O 1
ATOM 1390 N N . SER A 1 176 ? 22.691 -8.533 -13.639 1.00 74.69 176 SER A N 1
ATOM 1391 C CA . SER A 1 176 ? 22.690 -9.349 -12.428 1.00 74.69 176 SER A CA 1
ATOM 1392 C C . SER A 1 176 ? 21.417 -10.201 -12.294 1.00 74.69 176 SER A C 1
ATOM 1394 O O . SER A 1 176 ? 20.562 -10.274 -13.172 1.00 74.69 176 SER A O 1
ATOM 1396 N N . ILE A 1 177 ? 21.275 -10.879 -11.152 1.00 78.94 177 ILE A N 1
ATOM 1397 C CA . ILE A 1 177 ? 20.087 -11.682 -10.824 1.00 78.94 177 ILE A CA 1
ATOM 1398 C C . ILE A 1 177 ? 18.975 -10.873 -10.136 1.00 78.94 177 ILE A C 1
ATOM 1400 O O . ILE A 1 177 ? 17.905 -11.425 -9.873 1.00 78.94 177 ILE A O 1
ATOM 1404 N N . ALA A 1 178 ? 19.209 -9.602 -9.794 1.00 82.25 178 ALA A N 1
ATOM 1405 C CA . ALA A 1 178 ? 18.340 -8.845 -8.894 1.00 82.25 178 ALA A CA 1
ATOM 1406 C C . ALA A 1 178 ? 16.932 -8.632 -9.474 1.00 82.25 178 ALA A C 1
ATOM 1408 O O . ALA A 1 178 ? 15.945 -8.960 -8.816 1.00 82.25 178 ALA A O 1
ATOM 1409 N N . THR A 1 179 ? 16.829 -8.173 -10.719 1.00 80.75 179 THR A N 1
ATOM 1410 C CA . THR A 1 179 ? 15.563 -7.934 -11.431 1.00 80.75 179 THR A CA 1
ATOM 1411 C C . THR A 1 179 ? 14.811 -9.240 -11.636 1.00 80.75 179 THR A C 1
ATOM 1413 O O . THR A 1 179 ? 13.612 -9.323 -11.365 1.00 80.75 179 THR A O 1
ATOM 1416 N N . ARG A 1 180 ? 15.523 -10.307 -12.013 1.00 82.56 180 ARG A N 1
ATOM 1417 C CA . ARG A 1 180 ? 14.932 -11.641 -12.161 1.00 82.56 180 ARG A CA 1
ATOM 1418 C C . ARG A 1 180 ? 14.317 -12.145 -10.856 1.00 82.56 180 ARG A C 1
ATOM 1420 O O . ARG A 1 180 ? 13.222 -12.702 -10.886 1.00 82.56 180 ARG A O 1
ATOM 1427 N N . LEU A 1 181 ? 14.985 -11.939 -9.721 1.00 85.31 181 LEU A N 1
ATOM 1428 C CA . LEU A 1 181 ? 14.469 -12.331 -8.408 1.00 85.31 181 LEU A CA 1
ATOM 1429 C C . LEU A 1 181 ? 13.318 -11.432 -7.943 1.00 85.31 181 LEU A C 1
ATOM 1431 O O . LEU A 1 181 ? 12.311 -11.945 -7.455 1.00 85.31 181 LEU A O 1
ATOM 1435 N N . ALA A 1 182 ? 13.447 -10.115 -8.114 1.00 85.31 182 ALA A N 1
ATOM 1436 C CA . ALA A 1 182 ? 12.454 -9.136 -7.682 1.00 85.31 182 ALA A CA 1
ATOM 1437 C C . ALA A 1 182 ? 11.107 -9.335 -8.391 1.00 85.31 182 ALA A C 1
ATOM 1439 O O . ALA A 1 182 ? 10.066 -9.359 -7.737 1.00 85.31 182 ALA A O 1
ATOM 1440 N N . TYR A 1 183 ? 11.139 -9.558 -9.708 1.00 85.19 183 TYR A N 1
ATOM 1441 C CA . TYR A 1 183 ? 9.942 -9.777 -10.526 1.00 85.19 183 TYR A CA 1
ATOM 1442 C C . TYR A 1 183 ? 9.596 -11.257 -10.727 1.00 85.19 183 TYR A C 1
ATOM 1444 O O . TYR A 1 183 ? 8.637 -11.571 -11.428 1.00 85.19 183 TYR A O 1
ATOM 1452 N N . ARG A 1 184 ? 10.360 -12.175 -10.111 1.00 87.31 184 ARG A N 1
ATOM 1453 C CA . ARG A 1 184 ? 10.201 -13.635 -10.240 1.00 87.31 184 ARG A CA 1
ATOM 1454 C C . ARG A 1 184 ? 10.077 -14.093 -11.698 1.00 87.31 184 ARG A C 1
ATOM 1456 O O . ARG A 1 184 ? 9.215 -14.904 -12.034 1.00 87.31 184 ARG A O 1
ATOM 1463 N N . LEU A 1 185 ? 10.938 -13.562 -12.565 1.00 86.12 185 LEU A N 1
ATOM 1464 C CA . LEU A 1 185 ? 10.898 -13.873 -13.991 1.00 86.12 185 LEU A CA 1
ATOM 1465 C C . LEU A 1 185 ? 11.290 -15.341 -14.219 1.00 86.12 185 LEU A C 1
ATOM 1467 O O . LEU A 1 185 ? 12.357 -15.758 -13.751 1.00 86.12 185 LEU A O 1
ATOM 1471 N N . PRO A 1 186 ? 10.479 -16.121 -14.956 1.00 88.38 186 PRO A N 1
ATOM 1472 C CA . PRO A 1 186 ? 10.840 -17.480 -15.327 1.00 88.38 186 PRO A CA 1
ATOM 1473 C C . PRO A 1 186 ? 12.114 -17.515 -16.169 1.00 88.38 186 PRO A C 1
ATOM 1475 O O . PRO A 1 186 ? 12.324 -16.677 -17.045 1.00 88.38 186 PRO A O 1
ATOM 1478 N N . ASP A 1 187 ? 12.930 -18.545 -15.970 1.00 85.31 187 ASP A N 1
ATOM 1479 C CA . ASP A 1 187 ? 14.158 -18.762 -16.738 1.00 85.31 187 ASP A CA 1
ATOM 1480 C C . ASP A 1 187 ? 13.912 -18.823 -18.246 1.00 85.31 187 ASP A C 1
ATOM 1482 O O . ASP A 1 187 ? 14.744 -18.366 -19.025 1.00 85.31 187 ASP A O 1
ATOM 1486 N N . SER A 1 188 ? 12.784 -19.407 -18.661 1.00 88.44 188 SER A N 1
ATOM 1487 C CA . SER A 1 188 ? 12.377 -19.456 -20.066 1.00 88.44 188 SER A CA 1
ATOM 1488 C C . SER A 1 188 ? 12.150 -18.056 -20.625 1.00 88.44 188 SER A C 1
ATOM 1490 O O . SER A 1 188 ? 12.707 -17.738 -21.668 1.00 88.44 188 SER A O 1
ATOM 1492 N N . LEU A 1 189 ? 11.428 -17.192 -19.902 1.00 86.50 189 LEU A N 1
ATOM 1493 C CA . LEU A 1 189 ? 11.175 -15.812 -20.318 1.00 86.50 189 LEU A CA 1
ATOM 1494 C C . LEU A 1 189 ? 12.484 -15.035 -20.489 1.00 86.50 189 LEU A C 1
ATOM 1496 O O . LEU A 1 189 ? 12.670 -14.353 -21.493 1.00 86.50 189 LEU A O 1
ATOM 1500 N N . VAL A 1 190 ? 13.410 -15.171 -19.536 1.00 82.38 190 VAL A N 1
ATOM 1501 C CA . VAL A 1 190 ? 14.725 -14.521 -19.623 1.00 82.38 190 VAL A CA 1
ATOM 1502 C C . VAL A 1 190 ? 15.493 -15.006 -20.848 1.00 82.38 190 VAL A C 1
ATOM 1504 O O . VAL A 1 190 ? 15.877 -14.189 -21.680 1.00 82.38 190 VAL A O 1
ATOM 1507 N N . ARG A 1 191 ? 15.618 -16.325 -21.025 1.00 83.19 191 ARG A N 1
ATOM 1508 C CA . ARG A 1 191 ? 16.371 -16.914 -22.141 1.00 83.19 191 ARG A CA 1
ATOM 1509 C C . ARG A 1 191 ? 15.775 -16.642 -23.518 1.00 83.19 191 ARG A C 1
ATOM 1511 O O . ARG A 1 191 ? 16.512 -16.530 -24.494 1.00 83.19 191 ARG A O 1
ATOM 1518 N N . GLU A 1 192 ? 14.452 -16.610 -23.625 1.00 85.81 192 GLU A N 1
ATOM 1519 C CA . GLU A 1 192 ? 13.765 -16.518 -24.915 1.00 85.81 192 GLU A CA 1
ATOM 1520 C C . GLU A 1 192 ? 13.498 -15.076 -25.340 1.00 85.81 192 GLU A C 1
ATOM 1522 O O . GLU A 1 192 ? 13.570 -14.784 -26.532 1.00 85.81 192 GLU A O 1
ATOM 1527 N N . TYR A 1 193 ? 13.225 -14.176 -24.390 1.00 83.25 193 TYR A N 1
ATOM 1528 C CA . TYR A 1 193 ? 12.858 -12.791 -24.684 1.00 83.25 193 TYR A CA 1
ATOM 1529 C C . TYR A 1 193 ? 13.975 -11.791 -24.365 1.00 83.25 193 TYR A C 1
ATOM 1531 O O . TYR A 1 193 ? 14.285 -10.957 -25.210 1.00 83.25 193 TYR A O 1
ATOM 1539 N N . PHE A 1 194 ? 14.618 -11.874 -23.193 1.00 81.06 194 PHE A N 1
ATOM 1540 C CA . PHE A 1 194 ? 15.586 -10.858 -22.751 1.00 81.06 194 PHE A CA 1
ATOM 1541 C C . PHE A 1 194 ? 17.030 -11.132 -23.210 1.00 81.06 194 PHE A C 1
ATOM 1543 O O . PHE A 1 194 ? 17.675 -10.222 -23.731 1.00 81.06 194 PHE A O 1
ATOM 1550 N N . ASP A 1 195 ? 17.531 -12.367 -23.104 1.00 77.56 195 ASP A N 1
ATOM 1551 C CA . ASP A 1 195 ? 18.904 -12.730 -23.506 1.00 77.56 195 ASP A CA 1
ATOM 1552 C C . ASP A 1 195 ? 19.220 -12.390 -24.977 1.00 77.56 195 ASP A C 1
ATOM 1554 O O . ASP A 1 195 ? 20.304 -11.861 -25.251 1.00 77.56 195 ASP A O 1
ATOM 1558 N N . PRO A 1 196 ? 18.314 -12.615 -25.956 1.00 77.50 196 PRO A N 1
ATOM 1559 C CA . PRO A 1 196 ? 18.588 -12.240 -27.339 1.00 77.50 196 PRO A CA 1
ATOM 1560 C C . PRO A 1 196 ? 18.770 -10.730 -27.521 1.00 77.50 196 PRO A C 1
ATOM 1562 O O . PRO A 1 196 ? 19.533 -10.321 -28.393 1.00 77.50 196 PRO A O 1
ATOM 1565 N N . LEU A 1 197 ? 18.118 -9.897 -26.704 1.00 72.62 197 LEU A N 1
ATOM 1566 C CA . LEU A 1 197 ? 18.251 -8.438 -26.776 1.00 72.62 197 LEU A CA 1
ATOM 1567 C C . LEU A 1 197 ? 19.647 -7.981 -26.331 1.00 72.62 197 LEU A C 1
ATOM 1569 O O . LEU A 1 197 ? 20.182 -7.027 -26.893 1.00 72.62 197 LEU A O 1
ATOM 1573 N N . ILE A 1 198 ? 20.262 -8.712 -25.396 1.00 64.44 198 ILE A N 1
ATOM 1574 C CA . ILE A 1 198 ? 21.651 -8.513 -24.962 1.00 64.44 198 ILE A CA 1
ATOM 1575 C C . ILE A 1 198 ? 22.622 -9.020 -26.048 1.00 64.44 198 ILE A C 1
ATOM 1577 O O . ILE A 1 198 ? 23.523 -8.297 -26.479 1.00 64.44 198 ILE A O 1
ATOM 1581 N N . GLY A 1 199 ? 22.412 -10.245 -26.551 1.00 54.59 199 GLY A N 1
ATOM 1582 C CA . GLY A 1 199 ? 23.301 -10.904 -27.524 1.00 54.59 199 GLY A CA 1
ATOM 1583 C C . GLY A 1 199 ? 23.301 -10.292 -28.932 1.00 54.59 199 GLY A C 1
ATOM 1584 O O . GLY A 1 199 ? 24.282 -10.394 -29.666 1.00 54.59 199 GLY A O 1
ATOM 1585 N N . VAL A 1 200 ? 22.234 -9.589 -29.321 1.00 52.09 200 VAL A N 1
ATOM 1586 C CA . VAL A 1 200 ? 22.134 -8.876 -30.607 1.00 52.09 200 VAL A CA 1
ATOM 1587 C C . VAL A 1 200 ? 23.192 -7.766 -30.774 1.00 52.09 200 VAL A C 1
ATOM 1589 O O . VAL A 1 200 ? 23.414 -7.308 -31.900 1.00 52.09 200 VAL A O 1
ATOM 1592 N N . LEU A 1 201 ? 23.877 -7.353 -29.702 1.00 47.41 201 LEU A N 1
ATOM 1593 C CA . LEU A 1 201 ? 24.785 -6.201 -29.701 1.00 47.41 201 LEU A CA 1
ATOM 1594 C C . LEU A 1 201 ? 26.259 -6.532 -29.470 1.00 47.41 201 LEU A C 1
ATOM 1596 O O . LEU A 1 201 ? 27.111 -5.732 -29.852 1.00 47.41 201 LEU A O 1
ATOM 1600 N N . THR A 1 202 ? 26.581 -7.706 -28.924 1.00 46.94 202 THR A N 1
ATOM 1601 C CA . THR A 1 202 ? 27.975 -8.147 -28.733 1.00 46.94 202 THR A CA 1
ATOM 1602 C C . THR A 1 202 ? 28.608 -8.699 -30.012 1.00 46.94 202 THR A C 1
ATOM 1604 O O . THR A 1 202 ? 29.803 -8.978 -30.036 1.00 46.94 202 THR A O 1
ATOM 1607 N N . GLY A 1 203 ? 27.826 -8.887 -31.083 1.00 47.75 203 GLY A N 1
ATOM 1608 C CA . GLY A 1 203 ? 28.303 -9.456 -32.350 1.00 47.75 203 GLY A CA 1
ATOM 1609 C C . GLY A 1 203 ? 28.724 -10.929 -32.260 1.00 47.75 203 GLY A C 1
ATOM 1610 O O . GLY A 1 203 ? 29.176 -11.495 -33.254 1.00 47.75 203 GLY A O 1
ATOM 1611 N N . SER A 1 204 ? 28.560 -11.570 -31.102 1.00 41.91 204 SER A N 1
ATOM 1612 C CA . SER A 1 204 ? 28.888 -12.972 -30.880 1.00 41.91 204 SER A CA 1
ATOM 1613 C C . SER A 1 204 ? 27.642 -13.846 -31.066 1.00 41.91 204 SER A C 1
ATOM 1615 O O . SER A 1 204 ? 26.591 -13.599 -30.489 1.00 41.91 204 SER A O 1
ATOM 1617 N N . ASN A 1 205 ? 27.787 -14.896 -31.877 1.00 42.16 205 ASN A N 1
ATOM 1618 C CA . ASN A 1 205 ? 26.811 -15.933 -32.238 1.00 42.16 205 ASN A CA 1
ATOM 1619 C C . ASN A 1 205 ? 25.778 -15.628 -33.340 1.00 42.16 205 ASN A C 1
ATOM 1621 O O . ASN A 1 205 ? 24.670 -15.134 -33.131 1.00 42.16 205 ASN A O 1
ATOM 1625 N N . HIS A 1 206 ? 26.107 -16.145 -34.528 1.00 44.12 206 HIS A N 1
ATOM 1626 C CA . HIS A 1 206 ? 25.256 -16.225 -35.716 1.00 44.12 206 HIS A CA 1
ATOM 1627 C C . HIS A 1 206 ? 23.913 -16.951 -35.469 1.00 44.12 206 HIS A C 1
ATOM 1629 O O . HIS A 1 206 ? 22.931 -16.666 -36.151 1.00 44.12 206 HIS A O 1
ATOM 1635 N N . HIS A 1 207 ? 23.852 -17.846 -34.473 1.00 44.03 207 HIS A N 1
ATOM 1636 C CA . HIS A 1 207 ? 22.687 -18.686 -34.167 1.00 44.03 207 HIS A CA 1
ATOM 1637 C C . HIS A 1 207 ? 21.597 -17.969 -33.340 1.00 44.03 207 HIS A C 1
ATOM 1639 O O . HIS A 1 207 ? 20.409 -18.230 -33.523 1.00 44.03 207 HIS A O 1
ATOM 1645 N N . HIS A 1 208 ? 21.966 -17.009 -32.481 1.00 42.38 208 HIS A N 1
ATOM 1646 C CA . HIS A 1 208 ? 20.991 -16.197 -31.729 1.00 42.38 208 HIS A CA 1
ATOM 1647 C C . HIS A 1 208 ? 20.331 -15.120 -32.604 1.00 42.38 208 HIS A C 1
ATOM 1649 O O . HIS A 1 208 ? 19.189 -14.723 -32.365 1.00 42.38 208 HIS A O 1
ATOM 1655 N N . ARG A 1 209 ? 21.022 -14.700 -33.672 1.00 41.88 209 ARG A N 1
ATOM 1656 C CA . ARG A 1 209 ? 20.579 -13.663 -34.611 1.00 41.88 209 ARG A CA 1
ATOM 1657 C C . ARG A 1 209 ? 19.330 -14.067 -35.405 1.00 41.88 209 ARG A C 1
ATOM 1659 O O . ARG A 1 209 ? 18.448 -13.235 -35.597 1.00 41.88 209 ARG A O 1
ATOM 1666 N N . GLU A 1 210 ? 19.216 -15.332 -35.813 1.00 41.50 210 GLU A N 1
ATOM 1667 C CA . GLU A 1 210 ? 18.037 -15.823 -36.547 1.00 41.50 210 GLU A CA 1
ATOM 1668 C C . GLU A 1 210 ? 16.789 -15.983 -35.668 1.00 41.50 210 GLU A C 1
ATOM 1670 O O . GLU A 1 210 ? 15.674 -15.758 -36.138 1.00 41.50 210 GLU A O 1
ATOM 1675 N N . ARG A 1 211 ? 16.954 -16.326 -34.382 1.00 45.47 211 ARG A N 1
ATOM 1676 C CA . ARG A 1 211 ? 15.827 -16.432 -33.439 1.00 45.47 211 ARG A CA 1
ATOM 1677 C C . ARG A 1 211 ? 15.263 -15.064 -33.058 1.00 45.47 211 ARG A C 1
ATOM 1679 O O . ARG A 1 211 ? 14.048 -14.903 -33.062 1.00 45.47 211 ARG A O 1
ATOM 1686 N N . ALA A 1 212 ? 16.121 -14.069 -32.824 1.00 40.78 212 ALA A N 1
ATOM 1687 C CA . ALA A 1 212 ? 15.685 -12.700 -32.540 1.00 40.78 212 ALA A CA 1
ATOM 1688 C C . ALA A 1 212 ? 14.916 -12.070 -33.719 1.00 40.78 212 ALA A C 1
ATOM 1690 O O . ALA A 1 212 ? 13.923 -11.383 -33.513 1.00 40.78 212 ALA A O 1
ATOM 1691 N N . LEU A 1 213 ? 15.321 -12.347 -34.966 1.00 42.47 213 LEU A N 1
ATOM 1692 C CA . LEU A 1 213 ? 14.640 -11.836 -36.166 1.00 42.47 213 LEU A CA 1
ATOM 1693 C C . LEU A 1 213 ? 13.243 -12.441 -36.395 1.00 42.47 213 LEU A C 1
ATOM 1695 O O . LEU A 1 213 ? 12.428 -11.818 -37.072 1.00 42.47 213 LEU A O 1
ATOM 1699 N N . LYS A 1 214 ? 12.949 -13.622 -35.835 1.00 43.75 214 LYS A N 1
ATOM 1700 C CA . LYS A 1 214 ? 11.606 -14.227 -35.879 1.00 43.75 214 LYS A CA 1
ATOM 1701 C C . LYS A 1 214 ? 10.636 -13.644 -34.847 1.00 43.75 214 LYS A C 1
ATOM 1703 O O . LYS A 1 214 ? 9.441 -13.801 -35.032 1.00 43.75 214 LYS A O 1
ATOM 1708 N N . LEU A 1 215 ? 11.135 -12.987 -33.798 1.00 41.88 215 LEU A N 1
ATOM 1709 C CA . LEU A 1 215 ? 10.323 -12.379 -32.732 1.00 41.88 215 LEU A CA 1
ATOM 1710 C C . LEU A 1 215 ? 9.953 -10.908 -33.009 1.00 41.88 215 LEU A C 1
ATOM 1712 O O . LEU A 1 215 ? 9.177 -10.325 -32.262 1.00 41.88 215 LEU A O 1
ATOM 1716 N N . VAL A 1 216 ? 10.523 -10.304 -34.060 1.00 37.28 216 VAL A N 1
ATOM 1717 C CA . VAL A 1 216 ? 10.341 -8.885 -34.444 1.00 37.28 216 VAL A CA 1
ATOM 1718 C C . VAL A 1 216 ? 9.530 -8.743 -35.752 1.00 37.28 216 VAL A C 1
ATOM 1720 O O . VAL A 1 216 ? 9.414 -7.651 -36.301 1.00 37.28 216 VAL A O 1
ATOM 1723 N N . LYS A 1 217 ? 8.961 -9.841 -36.266 1.00 30.36 217 LYS A N 1
ATOM 1724 C CA . LYS A 1 217 ? 7.948 -9.843 -37.335 1.00 30.36 217 LYS A CA 1
ATOM 1725 C C . LYS A 1 217 ? 6.600 -10.221 -36.749 1.00 30.36 217 LYS A C 1
ATOM 1727 O O . LYS A 1 217 ? 5.603 -9.644 -37.226 1.00 30.36 217 LYS A O 1
#

Secondary structure (DSSP, 8-state):
-TTTTT-TT-----S-EEEEEEE-TTSSSEEEEEEEETTEEEEEE-SS-----S-TTHHHHHHHHTTBS-HHHHHHTT---SB---TTS----------PPP---SS-TTTS---SGGGTSSHHHHHHHHTT-SGGGS-SEEEEEEE--TT-SS--TTS-SEEEEEES--GGG--SSHHHHHTT--HHHIIIIIHHHHHTTS---HHHHHHHHHS--

InterPro domains:
  IPR000172 Glucose-methanol-choline oxidoreductase, N-terminal [PF00732] (2-94)
  IPR000172 Glucose-methanol-choline oxidoreductase, N-terminal [PS00624] (55-69)
  IPR012132 Glucose-methanol-choline oxidoreductase [PTHR11552] (2-173)
  IPR036188 FAD/NAD(P)-binding domain superfamily [G3DSA:3.50.50.60] (4-88)
  IPR036188 FAD/NAD(P)-binding domain superfamily [SSF51905] (6-150)

Foldseek 3Di:
DVVCCPPPPDDDDPQWAWQEFDADPLLPDTFWTWTDHPNDIDIDGDPHDDDDDPDLPVRLVRCLSHQEEAVVVSVVVVHHHSYHDPRNVDDDDDDDDFDDDDFDDDDDPLPGFQQAPVVCPDPVNVVQVVVCHDPVNDPQFPDKDFAADPPDPDDDPVGGDDIDTDGSYGLSHYPDCPSCVVVVPDPCCCVQRNVLVVVVPVPPDPPSVVSVVVVVD

Organism: Anopheles stephensi (NCBI:txid30069)

Nearest PDB structures (foldseek):
  8b7s-assembly1_A  TM=9.768E-01  e=3.751E-06  Novosphingobium sp. B 225
  3ljp-assembly2_B  TM=9.595E-01  e=1.493E-05  Arthrobacter globiformis
  8rpf-assembly1_A  TM=7.240E-01  e=2.522E-07  Sphingobacterium daejeonense
  8bxl-assembly3_E  TM=7.507E-01  e=4.528E-06  Penicillium expansum
  4h7u-assembly1_A  TM=6.199E-01  e=1.656E-03  Macropsalliota meleagris

Solvent-accessible surface area (backbone atoms only — not comparable to full-atom values): 13739 Å² total; per-residue (Å²): 105,88,90,57,60,82,43,90,91,52,88,86,73,77,80,52,48,75,58,32,58,36,58,47,96,84,65,82,45,62,40,28,40,33,25,36,43,92,95,37,83,46,77,49,78,37,96,74,69,81,84,84,80,64,50,90,67,48,36,36,49,35,37,36,66,44,14,35,18,40,49,71,64,31,50,75,71,75,36,65,70,72,40,76,40,82,53,70,76,75,84,90,76,88,86,80,76,95,65,88,85,82,85,54,80,74,68,59,89,84,58,38,69,59,54,40,55,73,78,61,71,36,72,67,45,50,57,32,34,77,70,74,33,64,78,82,65,55,85,57,64,83,45,78,45,73,39,74,63,96,75,58,92,81,69,57,94,90,54,63,81,42,79,46,74,44,48,72,60,54,81,53,18,52,83,62,64,61,61,43,60,75,70,62,55,52,70,63,56,41,61,72,62,36,46,42,67,59,43,71,72,72,80,61,59,81,73,54,52,62,57,50,59,66,76,76,112

Radius of gyration: 26.06 Å; Cα contacts (8 Å, |Δi|>4): 252; chains: 1; bounding box: 55×43×63 Å